Protein AF-A0AA43LW72-F1 (afdb_monomer)

Mean predicted aligned error: 14.41 Å

pLDDT: mean 74.41, std 23.77, range [30.08, 98.75]

Sequence (253 aa):
MEEQVSGESEQYIVIAGVVARCRARILGGQTFYVQYPYDGSVRAVNRESGGTADVESYVFGSKEAAQQAVLGQTLNPCALTWQTFRLPTIYLAGFHVFRSDALEEGQRMRESCRKYGFEGLFPLDKENYDNLGQRDTAAMIFHANDGLIREADIVMANLNPFRGAEPDSGTVFECGLGYALGKKLYGYIADGRSMSERLGASIDPITGLYSDGMHVEDFDLPLNLMLAVPMDIVIGGLEECLLKARIDYYGTG

Secondary structure (DSSP, 8-state):
-----------EEEETTEEEE-S-EEETTEEEEEE--TTS-EEEEETTT--EEEE--EEES-HHHHHHHHHHHHTS--GGGGTSS-PPEEEEESGGGGSTTHHHHHHHHHHHHHHTT-EEE-S--GGG-TTS-HHHHHHHHHHHHHHHHHH-SEEEEE-S--SSSSPPHHHHHHHHHHHHTT-EEEEEES--S-HHHHHGGGB-TTT--BTTS-PPP-SS-SS-HHHHTTSEEEES-HHHHHHHHHHHHH---

Radius of gyration: 26.95 Å; Cα contacts (8 Å, |Δi|>4): 375; chains: 1; bounding box: 69×34×90 Å

Nearest PDB structures (foldseek):
  2f64-assembly1_B  TM=8.511E-01  e=1.145E-12  Trypanosoma brucei
  6qai-assembly1_B  TM=8.377E-01  e=1.399E-11  Leishmania mexicana
  8pqq-assembly1_D  TM=8.457E-01  e=9.947E-07  Chroococcidiopsis thermalis PCC 7203
  8rpt-assembly1_B  TM=6.250E-01  e=5.591E-05  Homo sapiens
  7qw4-assembly6_F  TM=4.243E-01  e=7.854E-03  Paracoccus denitrificans PD1222

Foldseek 3Di:
DDPPPPPPQWKWWADLLDIGTDDWDCDPNATWDWDADPVLWIWTAGPPPGDIDTDDTDMDRDPVVSNVVSVVCVVPPDLV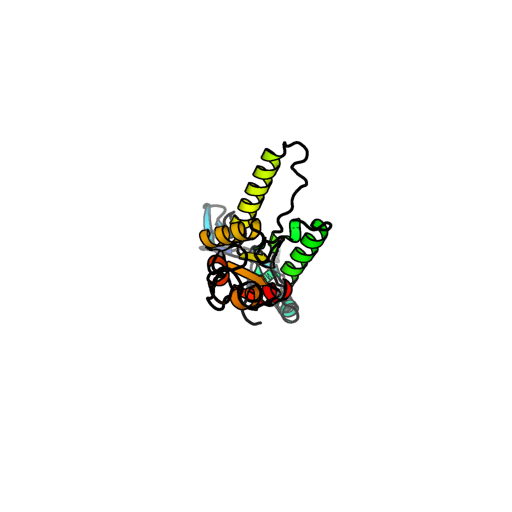SVDSPAQQEEEEAAPLCVDPPSVVVQVVLQVLLVVLRHGYDYQDDLPPCPPDDPVVSVVVSVVVSLVSLLVHQEYEYAFEDDPHRGGDPRSVVSQVSNVVSVHAAAYEYQDFFAQCVVQVVQQDPVQCAGVVRHHTDDPRGNHPCSRRVRYHYDHDDSNRRSVVVSCVVVNDD

Solvent-accessible surface area (backbone atoms only — not comparable to full-atom values): 14776 Å² total; per-residue (Å²): 135,84,81,76,84,75,78,74,75,62,26,19,24,46,44,100,81,43,75,46,76,58,89,71,42,72,56,94,89,40,67,33,43,83,43,76,54,97,85,78,53,32,30,31,33,26,84,87,80,69,51,74,46,82,53,84,74,49,80,37,76,37,72,66,61,44,51,47,57,45,53,68,31,67,86,57,73,59,79,71,81,71,34,93,82,53,58,57,28,31,20,54,38,36,68,57,68,74,43,96,56,26,70,62,51,44,50,53,53,28,53,51,29,46,77,57,64,27,38,47,47,53,78,73,79,74,89,81,49,92,88,56,54,74,69,58,42,52,51,50,52,50,54,51,47,54,50,48,51,70,72,24,55,27,37,38,31,48,51,41,59,45,101,56,87,48,46,36,69,67,36,52,51,53,50,53,51,33,54,78,71,69,37,49,42,37,29,21,24,76,64,73,55,24,38,44,71,73,49,42,91,47,37,40,90,88,77,62,25,31,84,86,72,43,76,70,67,77,79,83,33,53,46,62,65,90,53,52,69,78,26,55,72,31,73,40,49,69,68,57,37,43,50,52,51,32,38,73,74,74,44,86,128

Structure (mmCIF, N/CA/C/O backbone):
data_AF-A0AA43LW72-F1
#
_entry.id   AF-A0AA43LW72-F1
#
loop_
_atom_site.group_PDB
_atom_site.id
_atom_site.type_symbol
_atom_site.label_atom_id
_atom_site.label_alt_id
_atom_site.label_comp_id
_atom_site.label_asym_id
_atom_site.label_entity_id
_atom_site.label_seq_id
_atom_site.pdbx_PDB_ins_code
_atom_site.Cartn_x
_atom_site.Cartn_y
_atom_site.Cartn_z
_atom_site.occupancy
_atom_site.B_iso_or_equiv
_atom_site.auth_seq_id
_atom_site.auth_comp_id
_atom_site.auth_asym_id
_atom_site.auth_atom_id
_atom_site.pdbx_PDB_model_num
ATOM 1 N N . MET A 1 1 ? -46.323 6.104 58.909 1.00 37.81 1 MET A N 1
ATOM 2 C CA . MET A 1 1 ? -46.330 5.049 57.878 1.00 37.81 1 MET A CA 1
ATOM 3 C C . MET A 1 1 ? -45.719 5.668 56.646 1.00 37.81 1 MET A C 1
ATOM 5 O O . MET A 1 1 ? -46.411 6.344 55.901 1.00 37.81 1 MET A O 1
ATOM 9 N N . GLU A 1 2 ? -44.399 5.571 56.538 1.00 30.08 2 GLU A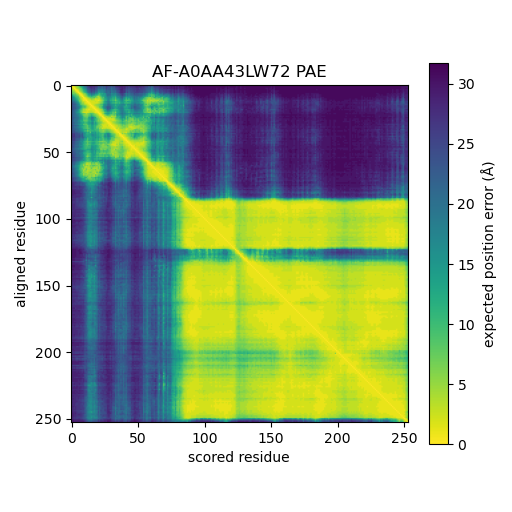 N 1
ATOM 10 C CA . GLU A 1 2 ? -43.683 5.970 55.331 1.00 30.08 2 GLU A CA 1
ATOM 11 C C . GLU A 1 2 ? -43.946 4.895 54.279 1.00 30.08 2 GLU A C 1
ATOM 13 O O . GLU A 1 2 ? -43.415 3.789 54.365 1.00 30.08 2 GLU A O 1
ATOM 18 N N . GLU A 1 3 ? -44.814 5.198 53.316 1.00 31.00 3 GLU A N 1
ATOM 19 C CA . GLU A 1 3 ? -44.802 4.501 52.035 1.00 31.00 3 GLU A CA 1
ATOM 20 C C . GLU A 1 3 ? -43.469 4.836 51.361 1.00 31.00 3 GLU A C 1
ATOM 22 O O . GLU A 1 3 ? -43.294 5.888 50.746 1.00 31.00 3 GLU A O 1
ATOM 27 N N . GLN A 1 4 ? -42.487 3.950 51.538 1.00 30.59 4 GLN A N 1
ATOM 28 C CA . GLN A 1 4 ? -41.287 3.940 50.719 1.00 30.59 4 GLN A CA 1
ATOM 29 C C . GLN A 1 4 ? -41.709 3.735 49.264 1.00 30.59 4 GLN A C 1
ATOM 31 O O . GLN A 1 4 ? -42.068 2.639 48.837 1.00 30.59 4 GLN A O 1
ATOM 36 N N . VAL A 1 5 ? -41.636 4.819 48.497 1.00 43.31 5 VAL A N 1
ATOM 37 C CA . VAL A 1 5 ? -41.587 4.795 47.040 1.00 43.31 5 VAL A CA 1
ATOM 38 C C . VAL A 1 5 ? -40.313 4.043 46.642 1.00 43.31 5 VAL A C 1
ATOM 40 O O . VAL A 1 5 ? -39.246 4.637 46.528 1.00 43.31 5 VAL A O 1
ATOM 43 N N . SER A 1 6 ? -40.400 2.730 46.440 1.00 38.91 6 SER A N 1
ATOM 44 C CA . SER A 1 6 ? -39.355 1.946 45.767 1.00 38.91 6 SER A CA 1
ATOM 45 C C . SER A 1 6 ? -39.846 1.453 44.407 1.00 38.91 6 SER A C 1
ATOM 47 O O . SER A 1 6 ? -39.718 0.292 44.031 1.00 38.91 6 SER A O 1
ATOM 49 N N . GLY A 1 7 ? -40.392 2.378 43.616 1.00 38.19 7 GLY A N 1
ATOM 50 C CA . GLY A 1 7 ? -40.453 2.196 42.171 1.00 38.19 7 GLY A CA 1
ATOM 51 C C . GLY A 1 7 ? -39.036 2.290 41.610 1.00 38.19 7 GLY A C 1
ATOM 52 O O . GLY A 1 7 ? -38.608 3.369 41.200 1.00 38.19 7 GLY A O 1
ATOM 53 N N . GLU A 1 8 ? -38.278 1.190 41.639 1.00 43.31 8 GLU A N 1
ATOM 54 C CA . GLU A 1 8 ? -36.988 1.092 40.957 1.00 43.31 8 GLU A CA 1
ATOM 55 C C . GLU A 1 8 ? -37.190 1.415 39.471 1.00 43.31 8 GLU A C 1
ATOM 57 O O . GLU A 1 8 ? -37.645 0.577 38.692 1.00 43.31 8 GLU A O 1
ATOM 62 N N . SER A 1 9 ? -36.885 2.660 39.086 1.00 44.78 9 SER A N 1
ATOM 63 C CA . SER A 1 9 ? -37.000 3.128 37.702 1.00 44.78 9 SER A CA 1
ATOM 64 C C . SER A 1 9 ? -36.292 2.151 36.769 1.00 44.78 9 SER A C 1
ATOM 66 O O . SER A 1 9 ? -35.098 1.876 36.919 1.00 44.78 9 SER A O 1
ATOM 68 N N . GLU A 1 10 ? -37.057 1.616 35.826 1.00 48.78 10 GLU A N 1
ATOM 69 C CA . GLU A 1 10 ? -36.597 0.646 34.849 1.00 48.78 10 GLU A CA 1
ATOM 70 C C . GLU A 1 10 ? -35.505 1.278 33.977 1.00 48.78 10 GLU A C 1
ATOM 72 O O . GLU A 1 10 ? -35.765 2.184 33.195 1.00 48.78 10 GLU A O 1
ATOM 77 N N . GLN A 1 11 ? -34.261 0.845 34.131 1.00 44.44 11 GLN A N 1
ATOM 78 C CA . GLN A 1 11 ? -33.147 1.299 33.297 1.00 44.44 11 GLN A CA 1
ATOM 79 C C . GLN A 1 11 ? -32.855 0.249 32.242 1.00 44.44 11 GLN A C 1
ATOM 81 O O . GLN A 1 11 ? -32.968 -0.917 32.559 1.00 44.44 11 GLN A O 1
ATOM 86 N N . TYR A 1 12 ? -32.472 0.613 31.027 1.00 50.03 12 TYR A N 1
ATOM 87 C CA . TYR A 1 12 ? -32.363 -0.264 29.869 1.00 50.03 12 TYR A CA 1
ATOM 88 C C . TYR A 1 12 ? -30.988 -0.219 29.217 1.00 50.03 12 TYR A C 1
ATOM 90 O O . TYR A 1 12 ? -30.558 0.869 28.963 1.00 50.03 12 TYR A O 1
ATOM 98 N N . ILE A 1 13 ? -30.265 -1.303 28.932 1.00 45.59 13 ILE A N 1
ATOM 99 C CA . ILE A 1 13 ? -28.949 -1.252 28.273 1.00 45.59 13 ILE A CA 1
ATOM 100 C C . ILE A 1 13 ? -28.980 -1.606 26.782 1.00 45.59 13 ILE A C 1
ATOM 102 O O . ILE A 1 13 ? -29.699 -2.518 26.421 1.00 45.59 13 ILE A O 1
ATOM 106 N N . VAL A 1 14 ? -28.211 -0.942 25.914 1.00 42.84 14 VAL A N 1
ATOM 107 C CA . VAL A 1 14 ? -28.008 -1.327 24.511 1.00 42.84 14 VAL A CA 1
ATOM 108 C C . VAL A 1 14 ? -26.635 -1.949 24.325 1.00 42.84 14 VAL A C 1
ATOM 110 O O . VAL A 1 14 ? -25.613 -1.272 24.447 1.00 42.84 14 VAL A O 1
ATOM 113 N N . ILE A 1 15 ? -26.640 -3.239 23.997 1.00 43.53 15 ILE A N 1
ATOM 114 C CA . ILE A 1 15 ? -25.464 -4.055 23.676 1.00 43.53 15 ILE A CA 1
ATOM 115 C C . ILE A 1 15 ? -25.550 -4.379 22.197 1.00 43.53 15 ILE A C 1
ATOM 117 O O . ILE A 1 15 ? -26.536 -4.994 21.798 1.00 43.53 15 ILE A O 1
ATOM 121 N N . ALA A 1 16 ? -24.574 -3.966 21.387 1.00 40.41 16 ALA A N 1
ATOM 122 C CA . ALA A 1 16 ? -24.502 -4.369 19.978 1.00 40.41 16 ALA A CA 1
ATOM 123 C C . ALA A 1 16 ? -25.846 -4.242 19.202 1.00 40.41 16 ALA A C 1
ATOM 125 O O . ALA A 1 16 ? -26.190 -5.096 18.392 1.00 40.41 16 ALA A O 1
ATOM 126 N N . GLY A 1 17 ? -26.647 -3.201 19.486 1.00 36.53 17 GLY A N 1
ATOM 127 C CA . GLY A 1 17 ? -27.953 -2.959 18.845 1.00 36.53 17 GLY A CA 1
ATOM 128 C C . GLY A 1 17 ? -29.188 -3.581 19.525 1.00 36.53 17 GLY A C 1
ATOM 129 O O . GLY A 1 17 ? -30.295 -3.427 19.014 1.00 36.53 17 GLY A O 1
ATOM 130 N N . VAL A 1 18 ? -29.048 -4.239 20.682 1.00 38.19 18 VAL A N 1
ATOM 131 C CA . VAL A 1 18 ? -30.149 -4.886 21.427 1.00 38.19 18 VAL A CA 1
ATOM 132 C C . VAL A 1 18 ? -30.415 -4.190 22.762 1.00 38.19 18 VAL A C 1
ATOM 134 O O . VAL A 1 18 ? -29.498 -4.034 23.558 1.00 38.19 18 VAL A O 1
ATOM 137 N N . VAL A 1 19 ? -31.677 -3.837 23.043 1.00 40.62 19 VAL A N 1
ATOM 138 C CA . VAL A 1 19 ? -32.135 -3.207 24.300 1.00 40.62 19 VAL A CA 1
ATOM 139 C C . VAL A 1 19 ? -32.455 -4.251 25.394 1.00 40.62 19 VAL A C 1
ATOM 141 O O . VAL A 1 19 ? -33.379 -5.045 25.233 1.00 40.62 19 VAL A O 1
ATOM 144 N N . ALA A 1 20 ? -31.784 -4.205 26.545 1.00 41.19 20 ALA A N 1
ATOM 145 C CA . ALA A 1 20 ? -32.011 -4.994 27.772 1.00 41.19 20 ALA A CA 1
ATOM 146 C C . ALA A 1 20 ? -32.318 -4.078 28.980 1.00 41.19 20 ALA A C 1
ATOM 148 O O . ALA A 1 20 ? -32.363 -2.887 28.769 1.00 41.19 20 ALA A O 1
ATOM 149 N N . ARG A 1 21 ? -32.559 -4.559 30.220 1.00 46.16 21 ARG A N 1
ATOM 150 C CA . ARG A 1 21 ? -32.887 -3.755 31.441 1.00 46.16 21 ARG A CA 1
ATOM 151 C C . ARG A 1 21 ? -31.822 -3.906 32.558 1.00 46.16 21 ARG A C 1
ATOM 153 O O . ARG A 1 21 ? -31.444 -5.043 32.802 1.00 46.16 21 ARG A O 1
ATOM 160 N N . CYS A 1 22 ? -31.320 -2.854 33.238 1.00 45.09 22 CYS A N 1
ATOM 161 C CA . CYS A 1 22 ? -30.235 -2.950 34.237 1.00 45.09 22 CYS A CA 1
ATOM 162 C C . CYS A 1 22 ? -30.160 -1.831 35.307 1.00 45.09 22 CYS A C 1
ATOM 164 O O . CYS A 1 22 ? -30.095 -0.666 34.945 1.00 45.09 22 CYS A O 1
ATOM 166 N N . ARG A 1 23 ? -30.023 -2.168 36.605 1.00 42.41 23 ARG A N 1
ATOM 167 C CA . ARG A 1 23 ? -29.661 -1.197 37.680 1.00 42.41 23 ARG A CA 1
ATOM 168 C C . ARG A 1 23 ? -28.637 -1.682 38.702 1.00 42.41 23 ARG A C 1
ATOM 170 O O . ARG A 1 23 ? -27.797 -0.932 39.174 1.00 42.41 23 ARG A O 1
ATOM 177 N N . ALA A 1 24 ? -28.698 -2.948 39.030 1.00 44.88 24 ALA A N 1
ATOM 178 C CA . ALA A 1 24 ? -27.731 -3.709 39.789 1.00 44.88 24 ALA A CA 1
ATOM 179 C C . ALA A 1 24 ? -27.990 -5.153 39.367 1.00 44.88 24 ALA A C 1
ATOM 181 O O . ALA A 1 24 ? -29.096 -5.468 38.910 1.00 44.88 24 ALA A O 1
ATOM 182 N N . ARG A 1 25 ? -26.996 -6.033 39.478 1.00 45.91 25 ARG A N 1
ATOM 183 C CA . ARG A 1 25 ? -27.215 -7.446 39.174 1.00 45.91 25 ARG A CA 1
ATOM 184 C C . ARG A 1 25 ? -27.064 -8.236 40.454 1.00 45.91 25 ARG A C 1
ATOM 186 O O . ARG A 1 25 ? -25.964 -8.357 40.980 1.00 45.91 25 ARG A O 1
ATOM 193 N N . ILE A 1 26 ? -28.169 -8.765 40.961 1.00 46.88 26 ILE A N 1
ATOM 194 C CA . ILE A 1 26 ? -28.084 -9.827 41.954 1.00 46.88 26 ILE A CA 1
ATOM 195 C C . ILE A 1 26 ? -27.759 -11.102 41.174 1.00 46.88 26 ILE A C 1
ATOM 197 O O . ILE A 1 26 ? -28.594 -11.594 40.417 1.00 46.88 26 ILE A O 1
ATOM 201 N N . LEU A 1 27 ? -26.535 -11.608 41.308 1.00 45.88 27 LEU A N 1
ATOM 202 C CA . LEU A 1 27 ? -26.134 -12.904 40.758 1.00 45.88 27 LEU A CA 1
ATOM 203 C C . LEU A 1 27 ? -25.908 -13.842 41.948 1.00 45.88 27 LEU A C 1
ATOM 205 O O . LEU A 1 27 ? -25.127 -13.540 42.840 1.00 45.88 27 LEU A O 1
ATOM 209 N N . GLY A 1 28 ? -26.645 -14.951 42.030 1.00 44.53 28 GLY A N 1
ATOM 210 C CA . GLY A 1 28 ? -26.481 -15.918 43.129 1.00 44.53 28 GLY A CA 1
ATOM 211 C C . GLY A 1 28 ? -26.722 -15.356 44.541 1.00 44.53 28 GLY A C 1
ATOM 212 O O . GLY A 1 28 ? -26.087 -15.805 45.488 1.00 44.53 28 GLY A O 1
ATOM 213 N N . GLY A 1 29 ? -27.605 -14.360 44.692 1.00 42.56 29 GLY A N 1
ATOM 214 C CA . GLY A 1 29 ? -27.916 -13.738 45.989 1.00 42.56 29 GLY A CA 1
ATOM 215 C C . GLY A 1 29 ? -26.890 -12.706 46.463 1.00 42.56 29 GLY A C 1
ATOM 216 O O . GLY A 1 29 ? -27.027 -12.170 47.557 1.00 42.56 29 GLY A O 1
ATOM 217 N N . GLN A 1 30 ? -25.890 -12.404 45.638 1.00 40.19 30 GLN A N 1
ATOM 218 C CA . GLN A 1 30 ? -24.894 -11.386 45.927 1.00 40.19 30 GLN A CA 1
ATOM 219 C C . GLN A 1 30 ? -24.970 -10.271 44.884 1.00 40.19 30 GLN A C 1
ATOM 221 O O . GLN A 1 30 ? -25.386 -10.496 43.746 1.00 40.19 30 GLN A O 1
ATOM 226 N N . THR A 1 31 ? -24.584 -9.061 45.272 1.00 46.91 31 THR A N 1
ATOM 227 C CA . THR A 1 31 ? -24.683 -7.878 44.412 1.00 46.91 31 THR A CA 1
ATOM 228 C C . THR A 1 31 ? -23.402 -7.695 43.609 1.00 46.91 31 THR A C 1
ATOM 230 O O . THR A 1 31 ? -22.314 -7.541 44.166 1.00 46.91 31 THR A O 1
ATOM 233 N N . PHE A 1 32 ? -23.541 -7.692 42.286 1.00 46.34 32 PHE A N 1
ATOM 234 C CA . PHE A 1 32 ? -22.445 -7.545 41.339 1.00 46.34 32 PHE A CA 1
ATOM 235 C C . PHE A 1 32 ? -22.531 -6.226 40.584 1.00 46.34 32 PHE A C 1
ATOM 237 O O . PHE A 1 32 ? -23.612 -5.730 40.246 1.00 46.34 32 PHE A O 1
ATOM 244 N N . TYR A 1 33 ? -21.350 -5.705 40.275 1.00 47.12 33 TYR A N 1
ATOM 245 C CA . TYR A 1 33 ? -21.147 -4.437 39.593 1.00 47.12 33 TYR A CA 1
ATOM 246 C C . TYR A 1 33 ? -20.344 -4.671 38.321 1.00 47.12 33 TYR A C 1
ATOM 248 O O . TYR A 1 33 ? -19.376 -5.418 38.340 1.00 47.12 33 TYR A O 1
ATOM 256 N N . VAL A 1 34 ? -20.729 -4.040 37.217 1.00 51.12 34 VAL A N 1
ATOM 257 C CA . VAL A 1 34 ? -20.013 -4.167 35.939 1.00 51.12 34 VAL A CA 1
ATOM 258 C C . VAL A 1 34 ? -18.709 -3.349 35.979 1.00 51.12 34 VAL A C 1
ATOM 260 O O . VAL A 1 34 ? -18.723 -2.196 36.407 1.00 51.12 34 VAL A O 1
ATOM 263 N N . GLN A 1 35 ? -17.591 -3.938 35.550 1.00 42.06 35 GLN A N 1
ATOM 264 C CA . GLN A 1 35 ? -16.224 -3.402 35.595 1.00 42.06 35 GLN A CA 1
ATOM 265 C C . GLN A 1 35 ? -15.454 -3.762 34.301 1.00 42.06 35 GLN A C 1
ATOM 267 O O . GLN A 1 35 ? -15.739 -4.772 33.676 1.00 42.06 35 GLN A O 1
ATOM 272 N N . TYR A 1 36 ? -14.484 -2.949 33.872 1.00 41.25 36 TYR A N 1
ATOM 273 C CA . TYR A 1 36 ? -13.846 -3.046 32.543 1.00 41.25 36 TYR A CA 1
ATOM 274 C C . TYR A 1 36 ? -12.335 -3.365 32.648 1.00 41.25 36 TYR A C 1
ATOM 276 O O . TYR A 1 36 ? -11.578 -2.483 33.059 1.00 41.25 36 TYR A O 1
ATOM 284 N N . PRO A 1 37 ? -11.866 -4.591 32.349 1.00 41.19 37 PRO A N 1
ATOM 285 C CA . PRO A 1 37 ? -10.429 -4.903 32.249 1.00 41.19 37 PRO A CA 1
ATOM 286 C C . PRO A 1 37 ? -9.713 -4.411 30.965 1.00 41.19 37 PRO A C 1
ATOM 288 O O . PRO A 1 37 ? -10.323 -4.179 29.926 1.00 41.19 37 PRO A O 1
ATOM 291 N N . TYR A 1 38 ? -8.375 -4.278 31.051 1.00 33.88 38 TYR A N 1
ATOM 292 C CA . TYR A 1 38 ? -7.452 -3.785 29.997 1.00 33.88 38 TYR A CA 1
ATOM 293 C C . TYR A 1 38 ? -7.339 -4.695 28.755 1.00 33.88 38 TYR A C 1
ATOM 295 O O . TYR A 1 38 ? -6.699 -4.314 27.778 1.00 33.88 38 TYR A O 1
ATOM 303 N N . ASP A 1 39 ? -7.939 -5.887 28.794 1.00 39.53 39 ASP A N 1
ATOM 304 C CA . ASP A 1 39 ? -7.995 -6.852 27.688 1.00 39.53 39 ASP A CA 1
ATOM 305 C C . ASP A 1 39 ? -9.200 -6.626 26.749 1.00 39.53 39 ASP A C 1
ATOM 307 O O . ASP A 1 39 ? -9.392 -7.389 25.805 1.00 39.53 39 ASP A O 1
ATOM 311 N N . GLY A 1 40 ? -10.005 -5.582 26.994 1.00 42.88 40 GLY A N 1
ATOM 312 C CA . GLY A 1 40 ? -11.169 -5.223 26.178 1.00 42.88 40 GLY A CA 1
ATOM 313 C C . GLY A 1 40 ? -12.444 -6.008 26.502 1.00 42.88 40 GLY A C 1
ATOM 314 O O . GLY A 1 40 ? -13.484 -5.729 25.909 1.00 42.88 40 GLY A O 1
ATOM 315 N N . SER A 1 41 ? -12.405 -6.947 27.454 1.00 46.75 41 SER A N 1
ATOM 316 C CA . SER A 1 41 ? -13.609 -7.618 27.956 1.00 46.75 41 SER A CA 1
ATOM 317 C C . SER A 1 41 ? -14.317 -6.758 29.010 1.00 46.75 41 SER A C 1
ATOM 319 O O . SER A 1 41 ? -13.699 -5.927 29.673 1.00 46.75 41 SER A O 1
ATOM 321 N N . VAL A 1 42 ? -15.629 -6.924 29.188 1.00 47.09 42 VAL A N 1
ATOM 322 C CA . VAL A 1 42 ? -16.373 -6.302 30.294 1.00 47.09 42 VAL A CA 1
ATOM 323 C C . VAL A 1 42 ? -16.715 -7.402 31.304 1.00 47.09 42 VAL A C 1
ATOM 325 O O . VAL A 1 42 ? -17.107 -8.495 30.921 1.00 47.09 42 VAL A O 1
ATOM 328 N N . ARG A 1 43 ? -16.510 -7.166 32.606 1.00 52.62 43 ARG A N 1
ATOM 329 C CA . ARG A 1 43 ? -16.659 -8.160 33.688 1.00 52.62 43 ARG A CA 1
ATOM 330 C C . ARG A 1 43 ? -17.448 -7.630 34.881 1.00 52.62 43 ARG A C 1
ATOM 332 O O . ARG A 1 43 ? -17.137 -6.595 35.443 1.00 52.62 43 ARG A O 1
ATOM 339 N N . ALA A 1 44 ? -18.461 -8.356 35.322 1.00 49.94 44 ALA A N 1
ATOM 340 C CA . ALA A 1 44 ? -19.171 -8.151 36.567 1.00 49.94 44 ALA A CA 1
ATOM 341 C C . ALA A 1 44 ? -18.326 -8.674 37.731 1.00 49.94 44 ALA A C 1
ATOM 343 O O . ALA A 1 44 ? -17.866 -9.813 37.712 1.00 49.94 44 ALA A O 1
ATOM 344 N N . VAL A 1 45 ? -18.154 -7.852 38.759 1.00 48.66 45 VAL A N 1
ATOM 345 C CA . VAL A 1 45 ? -17.339 -8.144 39.937 1.00 48.66 45 VAL A CA 1
ATOM 346 C C . VAL A 1 45 ? -18.185 -8.008 41.194 1.00 48.66 45 VAL A C 1
ATOM 348 O O . VAL A 1 45 ? -18.927 -7.036 41.378 1.00 48.66 45 VAL A O 1
ATOM 351 N N . ASN A 1 46 ? -18.070 -9.004 42.067 1.00 49.56 46 ASN A N 1
ATOM 352 C CA . ASN A 1 46 ? -18.642 -8.960 43.400 1.00 49.56 46 ASN A CA 1
ATOM 353 C C . ASN A 1 46 ? -17.728 -8.155 44.327 1.00 49.56 46 ASN A C 1
ATOM 355 O O . ASN A 1 46 ? -16.575 -8.533 44.535 1.00 49.56 46 ASN A O 1
ATOM 359 N N . ARG A 1 47 ? -18.230 -7.066 44.912 1.00 44.88 47 ARG A N 1
ATOM 360 C CA . ARG A 1 47 ? -17.412 -6.185 45.764 1.00 44.88 47 ARG A CA 1
ATOM 361 C C . ARG A 1 47 ? -17.026 -6.791 47.110 1.00 44.88 47 ARG A C 1
ATOM 363 O O . ARG A 1 47 ? -16.047 -6.346 47.696 1.00 44.88 47 ARG A O 1
ATOM 370 N N . GLU A 1 48 ? -17.787 -7.763 47.594 1.00 49.69 48 GLU A N 1
ATOM 371 C CA . GLU A 1 48 ? -17.590 -8.346 48.921 1.00 49.69 48 GLU A CA 1
ATOM 372 C C . GLU A 1 48 ? -16.765 -9.634 48.857 1.00 49.69 48 GLU A C 1
ATOM 374 O O . GLU A 1 48 ? -15.928 -9.867 49.724 1.00 49.69 48 GLU A O 1
ATOM 379 N N . SER A 1 49 ? -16.962 -10.456 47.819 1.00 51.28 49 SER A N 1
ATOM 380 C CA . SER A 1 49 ? -16.279 -11.751 47.675 1.00 51.28 49 SER A CA 1
ATOM 381 C C . SER A 1 49 ? -15.123 -11.760 46.669 1.00 51.28 49 SER A C 1
ATOM 383 O O . SER A 1 49 ? -14.336 -12.704 46.667 1.00 51.28 49 SER A O 1
ATOM 385 N N . GLY A 1 50 ? -15.012 -10.749 45.800 1.00 50.28 50 GLY A N 1
ATOM 386 C CA . GLY A 1 50 ? -13.971 -10.659 44.766 1.00 50.28 50 GLY A CA 1
ATOM 387 C C . GLY A 1 50 ? -14.158 -11.588 43.556 1.00 50.28 50 GLY A C 1
ATOM 388 O O . GLY A 1 50 ? -13.308 -11.603 42.668 1.00 50.28 50 GLY A O 1
ATOM 389 N N . GLY A 1 51 ? -15.251 -12.358 43.485 1.00 49.72 51 GLY A N 1
ATOM 390 C CA . GLY A 1 51 ? -15.575 -13.200 42.324 1.00 49.72 51 GLY A CA 1
ATOM 391 C C . GLY A 1 51 ? -15.910 -12.383 41.066 1.00 49.72 51 GLY A C 1
ATOM 392 O O . GLY A 1 51 ? -16.454 -11.281 41.170 1.00 49.72 51 GLY A O 1
ATOM 393 N N . THR A 1 52 ? -15.614 -12.924 39.877 1.00 50.12 52 THR A N 1
ATOM 394 C CA . THR A 1 52 ? -15.793 -12.240 38.576 1.00 50.12 52 THR A CA 1
ATOM 395 C C . THR A 1 52 ? -16.610 -13.070 37.572 1.00 50.12 52 THR A C 1
ATOM 397 O O . THR A 1 52 ? -16.650 -14.295 37.683 1.00 50.12 52 THR A O 1
ATOM 400 N N . ALA A 1 53 ? -17.273 -12.410 36.612 1.00 46.00 53 ALA A N 1
ATOM 401 C CA . ALA A 1 53 ? -18.013 -13.012 35.488 1.00 46.00 53 ALA A CA 1
ATOM 402 C C . ALA A 1 53 ? -18.071 -12.042 34.285 1.00 46.00 53 ALA A C 1
ATOM 404 O O . ALA A 1 53 ? -18.169 -10.849 34.518 1.00 46.00 53 ALA A O 1
ATOM 405 N N . ASP A 1 54 ? -18.058 -12.477 33.023 1.00 48.09 54 ASP A N 1
ATOM 406 C CA . ASP A 1 54 ? -18.072 -11.564 31.852 1.00 48.09 54 ASP A CA 1
ATOM 407 C C . ASP A 1 54 ? -19.472 -10.930 31.557 1.00 48.09 54 ASP A C 1
ATOM 409 O O . ASP A 1 54 ? -20.514 -11.497 31.899 1.00 48.09 54 ASP A O 1
ATOM 413 N N . VAL A 1 55 ? -19.526 -9.725 30.962 1.00 45.09 55 VAL A N 1
ATOM 414 C CA . VAL A 1 55 ? -20.722 -8.895 30.620 1.00 45.09 55 VAL A CA 1
ATOM 415 C C . VAL A 1 55 ? -20.407 -7.919 29.464 1.00 45.09 55 VAL A C 1
ATOM 417 O O . VAL A 1 55 ? -19.279 -7.923 29.028 1.00 45.09 55 VAL A O 1
ATOM 420 N N . GLU A 1 56 ? -21.346 -7.083 28.974 1.00 42.78 56 GLU A N 1
ATOM 421 C CA . GLU A 1 56 ? -21.132 -5.878 28.111 1.00 42.78 56 GLU A CA 1
ATOM 422 C C . GLU A 1 56 ? -22.246 -4.799 28.379 1.00 42.78 56 GLU A C 1
ATOM 424 O O . GLU A 1 56 ? -23.306 -5.201 28.864 1.00 42.78 56 GLU A O 1
ATOM 429 N N . SER A 1 57 ? -22.050 -3.478 28.055 1.00 47.09 57 SER A N 1
ATOM 430 C CA . SER A 1 57 ? -23.034 -2.438 27.523 1.00 47.09 57 SER A CA 1
ATOM 431 C C . SER A 1 57 ? -23.613 -1.170 28.272 1.00 47.09 57 SER A C 1
ATOM 433 O O . SER A 1 57 ? -23.583 -1.067 29.498 1.00 47.09 57 SER A O 1
ATOM 435 N N . TYR A 1 58 ? -24.173 -0.217 27.459 1.00 44.44 58 TYR A N 1
ATOM 436 C CA . TYR A 1 58 ? -24.664 1.197 27.653 1.00 44.44 58 TYR A CA 1
ATOM 437 C C . TYR A 1 58 ? -26.127 1.382 28.146 1.00 44.44 58 TYR A C 1
ATOM 439 O O . TYR A 1 58 ? -26.970 0.770 27.534 1.00 44.44 58 TYR A O 1
ATOM 447 N N . VAL A 1 59 ? -26.506 2.281 29.087 1.00 44.94 59 VAL A N 1
ATOM 448 C CA . VAL A 1 59 ? -27.858 2.363 29.759 1.00 44.94 59 VAL A CA 1
ATOM 449 C C . VAL A 1 59 ? -28.819 3.516 29.281 1.00 44.94 59 VAL A C 1
ATOM 451 O O . VAL A 1 59 ? -28.354 4.593 28.938 1.00 44.94 59 VAL A O 1
ATOM 454 N N . PHE A 1 60 ? -30.156 3.342 29.352 1.00 46.53 60 PHE A N 1
ATOM 455 C CA . PHE A 1 60 ? -31.320 4.117 28.843 1.00 46.53 60 PHE A CA 1
ATOM 456 C C . PHE A 1 60 ? -32.501 4.089 29.849 1.00 46.53 60 PHE A C 1
ATOM 458 O O . PHE A 1 60 ? -32.514 3.279 30.765 1.00 46.53 60 PHE A O 1
ATOM 465 N N . GLY A 1 61 ? -33.509 4.963 29.724 1.00 41.75 61 GLY A N 1
ATOM 466 C CA . GLY A 1 61 ? -34.603 5.104 30.716 1.00 41.75 61 GLY A CA 1
ATOM 467 C C . GLY A 1 61 ? -35.950 4.449 30.370 1.00 41.75 61 GLY A C 1
ATOM 468 O O . GLY A 1 61 ? -36.849 4.443 31.205 1.00 41.75 61 GLY A O 1
ATOM 469 N N . SER A 1 62 ? -36.118 3.933 29.150 1.00 52.78 62 SER A N 1
ATOM 470 C CA . SER A 1 62 ? -37.310 3.189 28.717 1.00 52.78 62 SER A CA 1
ATOM 471 C C . SER A 1 62 ? -36.996 2.319 27.497 1.00 52.78 62 SER A C 1
ATOM 473 O O . SER A 1 62 ? -36.030 2.577 26.768 1.00 52.78 62 SER A O 1
ATOM 475 N N . LYS A 1 63 ? -37.820 1.291 27.262 1.00 46.16 63 LYS A N 1
ATOM 476 C CA . LYS A 1 63 ? -37.683 0.372 26.124 1.00 46.16 63 LYS A CA 1
ATOM 477 C C . LYS A 1 63 ? -37.845 1.103 24.790 1.00 46.16 63 LYS A C 1
ATOM 479 O O . LYS A 1 63 ? -37.057 0.889 23.873 1.00 46.16 63 LYS A O 1
ATOM 484 N N . GLU A 1 64 ? -38.815 2.007 24.705 1.00 49.88 64 GLU A N 1
ATOM 485 C CA . GLU A 1 64 ? -39.128 2.774 23.500 1.00 49.88 64 GLU A CA 1
ATOM 486 C C . GLU A 1 64 ? -37.994 3.745 23.138 1.00 49.88 64 GLU A C 1
ATOM 488 O O . GLU A 1 64 ? -37.642 3.860 21.966 1.00 49.88 64 GLU A O 1
ATOM 493 N N . ALA A 1 65 ? -37.360 4.394 24.126 1.00 51.41 65 ALA A N 1
ATOM 494 C CA . ALA A 1 65 ? -36.222 5.291 23.897 1.00 51.41 65 ALA A CA 1
ATOM 495 C C . ALA A 1 65 ? -34.994 4.540 23.361 1.00 51.41 65 ALA A C 1
ATOM 497 O O . ALA A 1 65 ? -34.295 5.021 22.470 1.00 51.41 65 ALA A O 1
ATOM 498 N N . ALA A 1 66 ? -34.757 3.335 23.871 1.00 50.59 66 ALA A N 1
ATOM 499 C CA . ALA A 1 66 ? -33.656 2.498 23.431 1.00 50.59 66 ALA A CA 1
ATOM 500 C C . ALA A 1 66 ? -33.925 1.856 22.050 1.00 50.59 66 ALA A C 1
ATOM 502 O O . ALA A 1 66 ? -33.009 1.739 21.241 1.00 50.59 66 ALA A O 1
ATOM 503 N N . GLN A 1 67 ? -35.181 1.523 21.722 1.00 47.78 67 GLN A N 1
ATOM 504 C CA . GLN A 1 67 ? -35.572 1.057 20.382 1.00 47.78 67 GLN A CA 1
ATOM 505 C C . GLN A 1 67 ? -35.493 2.176 19.330 1.00 47.78 67 GLN A C 1
ATOM 507 O O . GLN A 1 67 ? -35.029 1.935 18.218 1.00 47.78 67 GLN A O 1
ATOM 512 N N . GLN A 1 68 ? -35.878 3.409 19.675 1.00 50.34 68 GLN A N 1
ATOM 513 C CA . GLN A 1 68 ? -35.730 4.577 18.795 1.00 50.34 68 GLN A CA 1
ATOM 514 C C . GLN A 1 68 ? -34.258 4.947 18.550 1.00 50.34 68 GLN A C 1
ATOM 516 O O . GLN A 1 68 ? -33.912 5.338 17.438 1.00 50.34 68 GLN A O 1
ATOM 521 N N . ALA A 1 69 ? -33.371 4.763 19.537 1.00 49.97 69 ALA A N 1
ATOM 522 C CA . ALA A 1 69 ? -31.928 4.951 19.358 1.00 49.97 69 ALA A CA 1
ATOM 523 C C . ALA A 1 69 ? -31.321 3.962 18.341 1.00 49.97 69 ALA A C 1
ATOM 525 O O . ALA A 1 69 ? -30.451 4.345 17.563 1.00 49.97 69 ALA A O 1
ATOM 526 N N . VAL A 1 70 ? -31.809 2.717 18.308 1.00 44.62 70 VAL A N 1
ATOM 527 C CA . VAL A 1 70 ? -31.411 1.698 17.319 1.00 44.62 70 VAL A CA 1
ATOM 528 C C . VAL A 1 70 ? -31.984 2.016 15.933 1.00 44.62 70 VAL A C 1
ATOM 530 O O . VAL A 1 70 ? -31.262 1.977 14.938 1.00 44.62 70 VAL A O 1
ATOM 533 N N . LEU A 1 71 ? -33.266 2.387 15.858 1.00 42.25 71 LEU A N 1
ATOM 534 C CA . LEU A 1 71 ? -33.962 2.660 14.594 1.00 42.25 71 LEU A CA 1
ATOM 535 C C . LEU A 1 71 ? -33.514 3.969 13.920 1.00 42.25 71 LEU A C 1
ATOM 537 O O . LEU A 1 71 ? -33.429 4.035 12.694 1.00 42.25 71 LEU A O 1
ATOM 541 N N . GLY A 1 72 ? -33.145 4.989 14.701 1.00 45.94 72 GLY A N 1
ATOM 542 C CA . GLY A 1 72 ? -32.535 6.225 14.197 1.00 45.94 72 GLY A CA 1
ATOM 543 C C . GLY A 1 72 ? -31.142 6.022 13.588 1.00 45.94 72 GLY A C 1
ATOM 544 O O . GLY A 1 72 ? -30.725 6.819 12.752 1.00 45.94 72 GLY A O 1
ATOM 545 N N . GLN A 1 73 ? -30.448 4.935 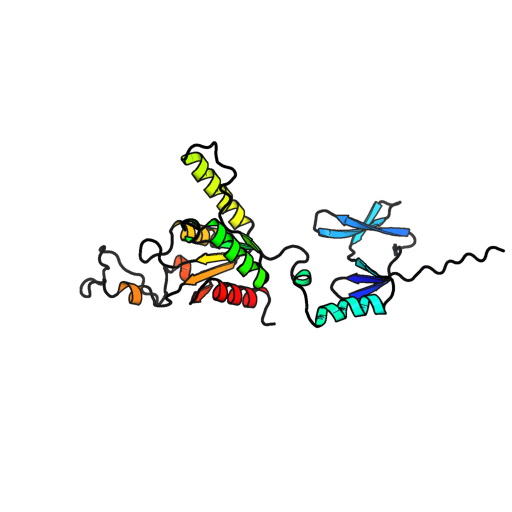13.948 1.00 39.81 73 GLN A N 1
ATOM 546 C CA . GLN A 1 73 ? -29.201 4.511 13.305 1.00 39.81 73 GLN A CA 1
ATOM 547 C C . GLN A 1 73 ? -29.447 3.659 12.052 1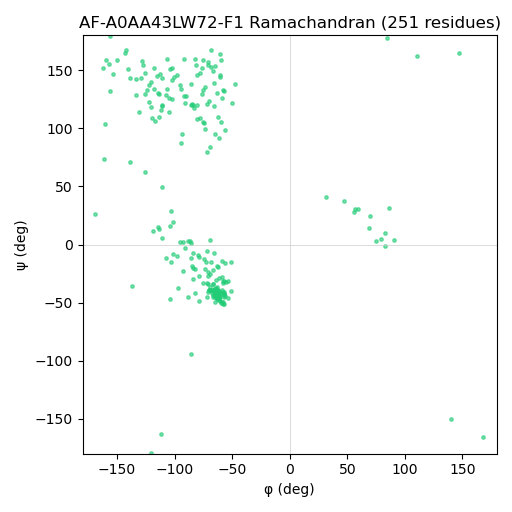.00 39.81 73 GLN A C 1
ATOM 549 O O . GLN A 1 73 ? -28.555 3.540 11.234 1.00 39.81 73 GLN A O 1
ATOM 554 N N . THR A 1 74 ? -30.624 3.066 11.829 1.00 36.53 74 THR A N 1
ATOM 555 C CA . THR A 1 74 ? -30.825 2.124 10.702 1.00 36.53 74 THR A CA 1
ATOM 556 C C . THR A 1 74 ? -31.153 2.806 9.369 1.00 36.53 74 THR A C 1
ATOM 558 O O . THR A 1 74 ? -30.927 2.225 8.315 1.00 36.53 74 THR A O 1
ATOM 561 N N . LEU A 1 75 ? -31.624 4.056 9.386 1.00 36.53 75 LEU A N 1
ATOM 562 C CA . LEU A 1 75 ? -31.740 4.890 8.177 1.00 36.53 75 LEU A CA 1
ATOM 563 C C . LEU A 1 75 ? -30.389 5.518 7.765 1.00 36.53 75 LEU A C 1
ATOM 565 O O . LEU A 1 75 ? -30.299 6.110 6.692 1.00 36.53 75 LEU A O 1
ATOM 569 N N . ASN A 1 76 ? -29.357 5.397 8.617 1.00 40.00 76 ASN A N 1
ATOM 570 C CA . ASN A 1 76 ? -27.992 5.887 8.406 1.00 40.00 76 ASN A CA 1
ATOM 571 C C . ASN A 1 76 ? -27.006 5.166 9.371 1.00 40.00 76 ASN A C 1
ATOM 573 O O . ASN A 1 76 ? -26.614 5.746 10.391 1.00 40.00 76 ASN A O 1
ATOM 577 N N . PRO A 1 77 ? -26.659 3.881 9.136 1.00 37.97 77 PRO A N 1
ATOM 578 C CA . PRO A 1 77 ? -25.823 3.111 10.064 1.00 37.97 77 PRO A CA 1
ATOM 579 C C . PRO A 1 77 ? -24.416 3.711 10.125 1.00 37.97 77 PRO A C 1
ATOM 581 O O . PRO A 1 77 ? -23.731 3.822 9.110 1.00 37.97 77 PRO A O 1
ATOM 584 N N . CYS A 1 78 ? -23.991 4.163 11.310 1.00 40.56 78 CYS A N 1
ATOM 585 C CA . CYS A 1 78 ? -22.734 4.889 11.474 1.00 40.56 78 CYS A CA 1
ATOM 586 C C . CYS A 1 78 ? -21.521 3.948 11.571 1.00 40.56 78 CYS A C 1
ATOM 588 O O . CYS A 1 78 ? -21.629 2.781 11.940 1.00 40.56 78 CYS A O 1
ATOM 590 N N . ALA A 1 79 ? -20.333 4.492 11.300 1.00 37.19 79 ALA A N 1
ATOM 591 C CA . ALA A 1 79 ? -19.040 3.816 11.409 1.00 37.19 79 ALA A CA 1
ATOM 592 C C . ALA A 1 79 ? -18.772 3.106 12.769 1.00 37.19 79 ALA A C 1
ATOM 594 O O . ALA A 1 79 ? -17.864 2.284 12.851 1.00 37.19 79 ALA A O 1
ATOM 595 N N . LEU A 1 80 ? -19.543 3.388 13.834 1.00 34.81 80 LEU A N 1
ATOM 596 C CA . LEU A 1 80 ? -19.297 2.885 15.195 1.00 34.81 80 LEU A CA 1
ATOM 597 C C . LEU A 1 80 ? -19.516 1.376 15.383 1.00 34.81 80 LEU A C 1
ATOM 599 O O . LEU A 1 80 ? -18.901 0.803 16.277 1.00 34.81 80 LEU A O 1
ATOM 603 N N . THR A 1 81 ? -20.353 0.718 14.579 1.00 36.06 81 THR A N 1
ATOM 604 C CA . THR A 1 81 ? -20.548 -0.744 14.670 1.00 36.06 81 THR A CA 1
ATOM 605 C C . THR A 1 81 ? -19.353 -1.523 14.107 1.00 36.06 81 THR A C 1
ATOM 607 O O . THR A 1 81 ? -19.153 -2.678 14.467 1.00 36.06 81 THR A O 1
ATOM 610 N N . TRP A 1 82 ? -18.535 -0.890 13.259 1.00 38.09 82 TRP A N 1
ATOM 611 C CA . TRP A 1 82 ? -17.427 -1.540 12.547 1.00 38.09 82 TRP A CA 1
ATOM 612 C C . TRP A 1 82 ? -16.125 -1.598 13.340 1.00 38.09 82 TRP A C 1
ATOM 614 O O . TRP A 1 82 ? -15.201 -2.295 12.938 1.00 38.09 82 TRP A O 1
ATOM 624 N N . GLN A 1 83 ? -16.052 -0.869 14.456 1.00 36.22 83 GLN A N 1
ATOM 625 C CA . GLN A 1 83 ? -14.947 -0.980 15.393 1.00 36.22 83 GLN A CA 1
ATOM 626 C C . GLN A 1 83 ? -15.197 -2.101 16.396 1.00 36.22 83 GLN A C 1
ATOM 628 O O . GLN A 1 83 ? -14.773 -3.216 16.157 1.00 36.22 83 GLN A O 1
ATOM 633 N N . THR A 1 84 ? -15.758 -1.817 17.569 1.00 38.06 84 THR A N 1
ATOM 634 C CA . THR A 1 84 ? -15.539 -2.648 18.769 1.00 38.06 84 THR A CA 1
ATOM 635 C C . THR A 1 84 ? -14.126 -3.293 18.779 1.00 38.06 84 THR A C 1
ATOM 637 O O . THR A 1 84 ? -13.983 -4.478 19.041 1.00 38.06 84 THR A O 1
ATOM 640 N N . PHE A 1 85 ? -13.022 -2.632 18.389 1.00 47.50 85 PHE A N 1
ATOM 641 C CA . PHE A 1 85 ? -12.516 -1.401 19.000 1.00 47.50 85 PHE A CA 1
ATOM 642 C C . PHE A 1 85 ? -11.382 -0.676 18.216 1.00 47.50 85 PHE A C 1
ATOM 644 O O . PHE A 1 85 ? -10.597 0.034 18.834 1.00 47.50 85 PHE A O 1
ATOM 651 N N . ARG A 1 86 ? -11.243 -0.796 16.886 1.00 59.50 86 ARG A N 1
ATOM 652 C CA . ARG A 1 86 ? -10.450 0.155 16.058 1.00 59.50 86 ARG A CA 1
ATOM 653 C C . ARG A 1 86 ? -10.825 0.036 14.581 1.00 59.50 86 ARG A C 1
ATOM 655 O O . ARG A 1 86 ? -11.285 -1.024 14.175 1.00 59.50 86 ARG A O 1
ATOM 662 N N . LEU A 1 87 ? -10.681 1.111 13.793 1.00 66.25 87 LEU A N 1
ATOM 663 C CA . LEU A 1 87 ? -10.834 0.991 12.338 1.00 66.25 87 LEU A CA 1
ATOM 664 C C . LEU A 1 87 ? -9.674 0.113 11.862 1.00 66.25 87 LEU A C 1
ATOM 666 O O . LEU A 1 87 ? -8.564 0.313 12.369 1.00 66.25 87 LEU A O 1
ATOM 670 N N . PRO A 1 88 ? -9.889 -0.821 10.923 1.00 82.88 88 PRO A N 1
ATOM 671 C CA . PRO A 1 88 ? -8.781 -1.557 10.353 1.00 82.88 88 PRO A CA 1
ATOM 672 C C . PRO A 1 88 ? -7.802 -0.567 9.727 1.00 82.88 88 PRO A C 1
ATOM 674 O O . PRO A 1 88 ? -8.201 0.386 9.043 1.00 82.88 88 PRO A O 1
ATOM 677 N N . THR A 1 89 ? -6.525 -0.760 10.022 1.00 90.50 89 THR A N 1
ATOM 678 C CA . THR A 1 89 ? -5.470 0.173 9.636 1.00 90.50 89 THR A CA 1
ATOM 679 C C . THR A 1 89 ? -4.834 -0.250 8.319 1.00 90.50 89 THR A C 1
ATOM 681 O O . THR A 1 89 ? -4.490 -1.416 8.115 1.00 90.50 89 THR A O 1
ATOM 684 N N . ILE A 1 90 ? -4.657 0.714 7.417 1.00 97.19 90 ILE A N 1
ATOM 685 C CA . ILE A 1 90 ? -3.995 0.523 6.126 1.00 97.19 90 ILE A CA 1
ATOM 686 C C . ILE A 1 90 ? -2.678 1.289 6.142 1.00 97.19 90 ILE A C 1
ATOM 688 O O . ILE A 1 90 ? -2.687 2.518 6.181 1.00 97.19 90 ILE A O 1
ATOM 692 N N . TYR A 1 91 ? -1.549 0.589 6.060 1.00 98.06 91 TYR A N 1
ATOM 693 C CA . TYR A 1 91 ? -0.276 1.228 5.742 1.00 98.06 91 TYR A CA 1
ATOM 694 C C . TYR A 1 91 ? -0.254 1.636 4.269 1.00 98.06 91 TYR A C 1
ATOM 696 O O . TYR A 1 91 ? -0.412 0.795 3.382 1.00 98.06 91 TYR A O 1
ATOM 704 N N . LEU A 1 92 ? -0.078 2.934 4.026 1.00 98.25 92 LEU A N 1
ATOM 705 C CA . LEU A 1 92 ? -0.122 3.542 2.699 1.00 98.25 92 LEU A CA 1
ATOM 706 C C . LEU A 1 92 ? 1.292 3.643 2.123 1.00 98.25 92 LEU A C 1
ATOM 708 O O . LEU A 1 92 ? 1.962 4.667 2.273 1.00 98.25 92 LEU A O 1
ATOM 712 N N . ALA A 1 93 ? 1.729 2.573 1.463 1.00 98.19 93 ALA A N 1
ATOM 713 C CA . ALA A 1 93 ? 3.035 2.482 0.822 1.00 98.19 93 ALA A CA 1
ATOM 714 C C . ALA A 1 93 ? 3.023 3.173 -0.554 1.00 98.19 93 ALA A C 1
ATOM 716 O O . ALA A 1 93 ? 2.017 3.163 -1.274 1.00 98.19 93 ALA A O 1
ATOM 717 N N . GLY A 1 94 ? 4.137 3.786 -0.947 1.00 97.25 94 GLY A N 1
ATOM 718 C CA . GLY A 1 94 ? 4.240 4.448 -2.246 1.00 97.25 94 GLY A CA 1
ATOM 719 C C . GLY A 1 94 ? 5.140 5.674 -2.266 1.00 97.25 94 GLY A C 1
ATOM 720 O O . GLY A 1 94 ? 5.406 6.323 -1.254 1.00 97.25 94 GLY A O 1
ATOM 721 N N . PHE A 1 95 ? 5.495 6.098 -3.476 1.00 96.50 95 PHE A N 1
ATOM 722 C CA . PHE A 1 95 ? 6.358 7.256 -3.712 1.00 96.50 95 PHE A CA 1
ATOM 723 C C . PHE A 1 95 ? 5.735 8.627 -3.366 1.00 96.50 95 PHE A C 1
ATOM 725 O O . PHE A 1 95 ? 6.368 9.661 -3.596 1.00 96.50 95 PHE A O 1
ATOM 732 N N . HIS A 1 96 ? 4.514 8.689 -2.819 1.00 95.38 96 HIS A N 1
ATOM 733 C CA . HIS A 1 96 ? 3.837 9.953 -2.479 1.00 95.38 96 HIS A CA 1
ATOM 734 C C . HIS A 1 96 ? 4.638 10.809 -1.491 1.00 95.38 96 HIS A C 1
ATOM 736 O O . HIS A 1 96 ? 4.572 12.035 -1.547 1.00 95.38 96 HIS A O 1
ATOM 742 N N . VAL A 1 97 ? 5.453 10.179 -0.639 1.00 92.88 97 VAL A N 1
ATOM 743 C CA . VAL A 1 97 ? 6.346 10.857 0.316 1.00 92.88 97 VAL A CA 1
ATOM 744 C C . VAL A 1 97 ? 7.409 11.740 -0.354 1.00 92.88 97 VAL A C 1
ATOM 746 O O . VAL A 1 97 ? 7.978 12.619 0.294 1.00 92.88 97 VAL A O 1
ATOM 749 N N . PHE A 1 98 ? 7.681 11.519 -1.647 1.00 94.12 98 PHE A N 1
ATOM 750 C CA . PHE A 1 98 ? 8.633 12.299 -2.444 1.00 94.12 98 PHE A CA 1
ATOM 751 C C . PHE A 1 98 ? 7.997 13.493 -3.160 1.00 94.12 98 PHE A C 1
ATOM 753 O O . PHE A 1 98 ? 8.704 14.249 -3.830 1.00 94.12 98 PHE A O 1
ATOM 760 N N . ARG A 1 99 ? 6.677 13.670 -3.052 1.00 93.88 99 ARG A N 1
ATOM 761 C CA . ARG A 1 99 ? 5.996 14.837 -3.611 1.00 93.88 99 ARG A CA 1
ATOM 762 C C . ARG A 1 99 ? 6.380 16.102 -2.846 1.00 93.88 99 ARG A C 1
ATOM 764 O O . ARG A 1 99 ? 6.663 16.063 -1.650 1.00 93.88 99 ARG A O 1
ATOM 771 N N . SER A 1 100 ? 6.327 17.246 -3.524 1.00 93.62 100 SER A N 1
ATOM 772 C CA . SER A 1 100 ? 6.520 18.549 -2.876 1.00 93.62 100 SER A CA 1
ATOM 773 C C . SER A 1 100 ? 5.425 18.865 -1.852 1.00 93.62 100 SER A C 1
ATOM 775 O O . SER A 1 100 ? 5.695 19.533 -0.863 1.00 93.62 100 SER A O 1
ATOM 777 N N . ASP A 1 101 ? 4.209 18.361 -2.075 1.00 93.44 101 ASP A N 1
ATOM 778 C CA . ASP A 1 101 ? 3.018 18.516 -1.231 1.00 93.44 101 ASP A CA 1
ATOM 779 C C . ASP A 1 101 ? 2.723 17.251 -0.399 1.00 93.44 101 ASP A C 1
ATOM 781 O O . ASP A 1 101 ? 1.572 16.968 -0.079 1.00 93.44 101 ASP A O 1
ATOM 785 N N . ALA A 1 102 ? 3.744 16.457 -0.048 1.00 91.69 102 ALA A N 1
ATOM 786 C CA . ALA A 1 102 ? 3.558 15.140 0.575 1.00 91.69 102 ALA A CA 1
ATOM 787 C C . ALA A 1 102 ? 2.712 15.149 1.865 1.00 91.69 102 ALA A C 1
ATOM 789 O O . ALA A 1 102 ? 1.999 14.184 2.127 1.00 91.69 102 ALA A O 1
ATOM 790 N N . LEU A 1 103 ? 2.759 16.224 2.662 1.00 89.44 103 LEU A N 1
ATOM 791 C CA . LEU A 1 103 ? 1.915 16.363 3.858 1.00 89.44 103 LEU A CA 1
ATOM 792 C C . LEU A 1 103 ? 0.428 16.498 3.498 1.00 89.44 103 LEU A C 1
ATOM 794 O O . LEU A 1 103 ? -0.410 15.819 4.089 1.00 89.44 103 LEU A O 1
ATOM 798 N N . GLU A 1 104 ? 0.105 17.331 2.508 1.00 93.19 104 GLU A N 1
ATOM 799 C CA . GLU A 1 104 ? -1.267 17.523 2.021 1.00 93.19 104 GLU A CA 1
ATOM 800 C C . GLU A 1 104 ? -1.786 16.266 1.317 1.00 93.19 104 GLU A C 1
ATOM 802 O O . GLU A 1 104 ? -2.944 15.887 1.484 1.00 93.19 104 GLU A O 1
ATOM 807 N N . GLU A 1 105 ? -0.927 15.596 0.546 1.00 94.31 105 GLU A N 1
ATOM 808 C CA . GLU A 1 105 ? -1.251 14.309 -0.068 1.00 94.31 105 GLU A CA 1
ATOM 809 C C . GLU A 1 105 ? -1.553 13.258 1.005 1.00 94.31 105 GLU A C 1
ATOM 811 O O . GLU A 1 105 ? -2.588 12.600 0.949 1.00 94.31 105 GLU A O 1
ATOM 816 N N . GLY A 1 106 ? -0.710 13.153 2.036 1.00 93.12 106 GLY A N 1
ATOM 817 C CA . GLY A 1 106 ? -0.930 12.240 3.154 1.00 93.12 106 GLY A CA 1
ATOM 818 C C . GLY A 1 106 ? -2.262 12.476 3.862 1.00 93.12 106 GLY A C 1
ATOM 819 O O . GLY A 1 106 ? -2.977 11.521 4.162 1.00 93.12 106 GLY A O 1
ATOM 820 N N . GLN A 1 107 ? -2.636 13.739 4.086 1.00 92.31 107 GLN A N 1
ATOM 821 C CA . GLN A 1 107 ? -3.944 14.095 4.645 1.00 92.31 107 GLN A CA 1
ATOM 822 C C . GLN A 1 107 ? -5.089 13.624 3.738 1.00 92.31 107 GLN A C 1
ATOM 824 O O . GLN A 1 107 ? -5.979 12.915 4.211 1.00 92.31 107 GLN A O 1
ATOM 829 N N . ARG A 1 108 ? -5.019 13.912 2.431 1.00 95.06 108 ARG A N 1
ATOM 830 C CA . ARG A 1 108 ? -6.019 13.469 1.443 1.00 95.06 108 ARG A CA 1
ATOM 831 C C . ARG A 1 108 ? -6.160 11.947 1.388 1.00 95.06 108 ARG A C 1
ATOM 833 O O . ARG A 1 108 ? -7.275 11.425 1.353 1.00 95.06 108 ARG A O 1
ATOM 840 N N . MET A 1 109 ? -5.051 11.211 1.426 1.00 96.88 109 MET A N 1
ATOM 841 C CA . MET A 1 109 ? -5.077 9.746 1.415 1.00 96.88 109 MET A CA 1
ATOM 842 C C . MET A 1 109 ? -5.695 9.173 2.702 1.00 96.88 109 MET A C 1
ATOM 844 O O . MET A 1 109 ? -6.481 8.227 2.638 1.00 96.88 109 MET A O 1
ATOM 848 N N . ARG A 1 110 ? -5.399 9.761 3.871 1.00 92.06 110 ARG A N 1
ATOM 849 C CA . ARG A 1 110 ? -6.021 9.373 5.152 1.00 92.06 110 ARG A CA 1
ATOM 850 C C . ARG A 1 110 ? -7.527 9.637 5.154 1.00 92.06 110 ARG A C 1
ATOM 852 O O . ARG A 1 110 ? -8.295 8.787 5.599 1.00 92.06 110 ARG A O 1
ATOM 859 N N . GLU A 1 111 ? -7.961 10.781 4.632 1.00 90.38 111 GLU A N 1
ATOM 860 C CA . GLU A 1 111 ? -9.384 11.107 4.468 1.00 90.38 111 GLU A CA 1
ATOM 861 C C . GLU A 1 111 ? -10.094 10.120 3.539 1.00 90.38 111 GLU A C 1
ATOM 863 O O . GLU A 1 111 ? -11.186 9.643 3.861 1.00 90.38 111 GLU A O 1
ATOM 868 N N . SER A 1 112 ? -9.438 9.752 2.437 1.00 90.94 112 SER A N 1
ATOM 869 C CA . SER A 1 112 ? -9.932 8.732 1.511 1.00 90.94 112 SER A CA 1
ATOM 870 C C . SER A 1 112 ? -10.119 7.401 2.243 1.00 90.94 112 SER A C 1
ATOM 872 O O . SER A 1 112 ? -11.215 6.855 2.229 1.00 90.94 112 SER A O 1
ATOM 874 N N . CYS A 1 113 ? -9.126 6.922 3.003 1.00 88.44 113 CYS A N 1
ATOM 875 C CA . CYS A 1 113 ? -9.262 5.696 3.807 1.00 88.44 113 CYS A CA 1
ATOM 876 C C . CYS A 1 113 ? -10.490 5.735 4.731 1.00 88.44 113 CYS A C 1
ATOM 878 O O . CYS A 1 113 ? -11.287 4.792 4.750 1.00 88.44 113 CYS A O 1
ATOM 880 N N . ARG A 1 114 ? -10.698 6.855 5.437 1.00 85.62 114 ARG A N 1
ATOM 881 C CA . ARG A 1 114 ? -11.824 7.021 6.372 1.00 85.62 114 ARG A CA 1
ATOM 882 C C . ARG A 1 114 ? -13.176 6.944 5.681 1.00 85.62 114 ARG A C 1
ATOM 884 O O . ARG A 1 114 ? -14.087 6.312 6.214 1.00 85.62 114 ARG A O 1
ATOM 891 N N . LYS A 1 115 ? -13.305 7.514 4.480 1.00 85.62 115 LYS A N 1
ATOM 892 C CA . LYS A 1 115 ? -14.520 7.413 3.652 1.00 85.62 115 LYS A CA 1
ATOM 893 C C . LYS A 1 115 ? -14.894 5.956 3.348 1.00 85.62 115 LYS A C 1
ATOM 895 O O . LYS A 1 115 ? -16.080 5.639 3.287 1.00 85.62 115 LYS A O 1
ATOM 900 N N . TYR A 1 116 ? -13.907 5.068 3.215 1.00 83.19 116 TYR A N 1
ATOM 901 C CA . TYR A 1 116 ? -14.125 3.634 2.982 1.00 83.19 116 TYR A CA 1
ATOM 902 C C . TYR A 1 116 ? -14.174 2.789 4.260 1.00 83.19 116 TYR A C 1
ATOM 904 O O . TYR A 1 116 ? -14.409 1.584 4.169 1.00 83.19 116 TYR A O 1
ATOM 912 N N . GLY A 1 117 ? -14.068 3.399 5.444 1.00 81.50 117 GLY A N 1
ATOM 913 C CA . GLY A 1 117 ? -14.131 2.698 6.727 1.00 81.50 117 GLY A CA 1
ATOM 914 C C . GLY A 1 117 ? -12.786 2.145 7.197 1.00 81.50 117 GLY A C 1
ATOM 915 O O . GLY A 1 117 ? -12.762 1.119 7.865 1.00 81.50 117 GLY A O 1
ATOM 916 N N . PHE A 1 118 ? -11.678 2.800 6.860 1.00 84.38 118 PHE A N 1
ATOM 917 C CA . PHE A 1 118 ? -10.327 2.425 7.283 1.00 84.38 118 PHE A CA 1
ATOM 918 C C . PHE A 1 118 ? -9.590 3.613 7.904 1.00 84.38 118 PHE A C 1
ATOM 920 O O . PHE A 1 118 ? -9.911 4.763 7.610 1.00 84.38 118 PHE A O 1
ATOM 927 N N . GLU A 1 119 ? -8.570 3.355 8.721 1.00 88.69 119 GLU A N 1
ATOM 928 C CA . GLU A 1 119 ? -7.625 4.398 9.143 1.00 88.69 119 GLU A CA 1
ATOM 929 C C . GLU A 1 119 ? -6.323 4.273 8.344 1.00 88.69 119 GLU A C 1
ATOM 931 O O . GLU A 1 119 ? -5.699 3.213 8.307 1.00 88.69 119 GLU A O 1
ATOM 936 N N . GLY A 1 120 ? -5.912 5.357 7.684 1.00 92.38 120 GLY A N 1
ATOM 937 C CA . GLY A 1 120 ? -4.686 5.381 6.888 1.00 92.38 120 GLY A CA 1
ATOM 938 C C . GLY A 1 120 ? -3.451 5.683 7.739 1.00 92.38 120 GLY A C 1
ATOM 939 O O . GLY A 1 120 ? -3.338 6.759 8.324 1.00 92.38 120 GLY A O 1
ATOM 940 N N . LEU A 1 121 ? -2.478 4.778 7.745 1.00 92.62 121 LEU A N 1
ATOM 941 C CA . LEU A 1 121 ? -1.147 4.993 8.307 1.00 92.62 121 LEU A CA 1
ATOM 942 C C . LEU A 1 121 ? -0.224 5.466 7.183 1.00 92.62 121 LEU A C 1
ATOM 944 O O . LEU A 1 121 ? 0.311 4.674 6.409 1.00 92.62 121 LEU A O 1
ATOM 948 N N . PHE A 1 122 ? -0.084 6.785 7.065 1.00 90.94 122 PHE A N 1
ATOM 949 C CA . PHE A 1 122 ? 0.771 7.393 6.046 1.00 90.94 122 PHE A CA 1
ATOM 950 C C . PHE A 1 122 ? 2.187 7.619 6.597 1.00 90.94 122 PHE A C 1
ATOM 952 O O . PHE A 1 122 ? 2.291 8.255 7.654 1.00 90.94 122 PHE A O 1
ATOM 959 N N . PRO A 1 123 ? 3.245 7.152 5.904 1.00 80.19 123 PRO A N 1
ATOM 960 C CA . PRO A 1 123 ? 4.636 7.282 6.328 1.00 80.19 123 PRO A CA 1
ATOM 961 C C . PRO A 1 123 ? 5.125 8.726 6.199 1.00 80.19 123 PRO A C 1
ATOM 963 O O . PRO A 1 123 ? 5.788 9.106 5.239 1.00 80.19 123 PRO A O 1
ATOM 966 N N . LEU A 1 124 ? 4.766 9.564 7.166 1.00 65.75 124 LEU A N 1
ATOM 967 C CA . LEU A 1 124 ? 5.329 10.895 7.344 1.00 65.75 124 LEU A CA 1
ATOM 968 C C . LEU A 1 124 ? 5.056 11.356 8.770 1.00 65.75 124 LEU A C 1
ATOM 970 O O . LEU A 1 124 ? 3.948 11.774 9.096 1.00 65.75 124 LEU A O 1
ATOM 974 N N . ASP A 1 125 ? 6.102 11.296 9.585 1.00 56.22 125 ASP A N 1
ATOM 975 C CA . ASP A 1 125 ? 6.189 12.050 10.829 1.00 56.22 125 ASP A CA 1
ATOM 976 C C . ASP A 1 125 ? 7.618 12.602 10.951 1.00 56.22 125 ASP A C 1
ATOM 978 O O . ASP A 1 125 ? 8.479 12.088 11.662 1.00 56.22 125 ASP A O 1
ATOM 982 N N . LYS A 1 126 ? 7.928 13.595 10.103 1.00 52.09 126 LYS A N 1
ATOM 983 C CA . LYS A 1 126 ? 9.259 14.229 10.040 1.00 52.09 126 LYS A CA 1
ATOM 984 C C . LYS A 1 126 ? 9.520 15.166 11.222 1.00 52.09 126 LYS A C 1
ATOM 986 O O . LYS A 1 126 ? 10.662 15.564 11.414 1.00 52.09 126 LYS A O 1
ATOM 991 N N . GLU A 1 127 ? 8.494 15.497 12.001 1.00 51.16 127 GLU A N 1
ATOM 992 C CA . GLU A 1 127 ? 8.524 16.573 12.998 1.00 51.16 127 GLU A CA 1
ATOM 993 C C . GLU A 1 127 ? 9.383 16.254 14.238 1.00 51.16 127 GLU A C 1
ATOM 995 O O . GLU A 1 127 ? 9.616 17.129 15.063 1.00 51.16 127 GLU A O 1
ATOM 1000 N N . ASN A 1 128 ? 9.915 15.031 14.364 1.00 54.62 128 ASN A N 1
ATOM 1001 C CA . ASN A 1 128 ? 10.626 14.585 15.568 1.00 54.62 128 ASN A CA 1
ATOM 1002 C C . ASN A 1 128 ? 12.148 14.380 15.401 1.00 54.62 128 ASN A C 1
ATOM 1004 O O . ASN A 1 128 ? 12.793 13.895 16.333 1.00 54.62 128 ASN A O 1
ATOM 1008 N N . TYR A 1 129 ? 12.751 14.720 14.252 1.00 64.25 129 TYR A N 1
ATOM 1009 C CA . TYR A 1 129 ? 14.151 14.348 13.947 1.00 64.25 129 TYR A CA 1
ATOM 1010 C C . TYR A 1 129 ? 15.123 15.519 13.733 1.00 64.25 129 TYR A C 1
ATOM 1012 O O . TYR A 1 129 ? 16.258 15.287 13.312 1.00 64.25 129 TYR A O 1
ATOM 1020 N N . ASP A 1 130 ? 14.721 16.751 14.054 1.00 62.31 130 ASP A N 1
ATOM 1021 C CA . ASP A 1 130 ? 15.436 17.994 13.702 1.00 62.31 130 ASP A CA 1
ATOM 1022 C C . ASP A 1 130 ? 16.879 18.107 14.235 1.00 62.31 130 ASP A C 1
ATOM 1024 O O . ASP A 1 130 ? 17.654 18.936 13.761 1.00 62.31 130 ASP A O 1
ATOM 1028 N N . ASN A 1 131 ? 17.274 17.258 15.190 1.00 69.69 131 ASN A N 1
ATOM 1029 C CA . ASN A 1 131 ? 18.588 17.291 15.842 1.00 69.69 131 ASN A CA 1
ATOM 1030 C C . ASN A 1 131 ? 19.467 16.056 15.560 1.00 69.69 131 ASN A C 1
ATOM 1032 O O . ASN A 1 131 ? 20.442 15.823 16.277 1.00 69.69 131 ASN A O 1
ATOM 1036 N N . LEU A 1 132 ? 19.128 15.243 14.555 1.00 74.69 132 LEU A N 1
ATOM 1037 C CA . LEU A 1 132 ? 19.860 14.017 14.217 1.00 74.69 132 LEU A CA 1
ATOM 1038 C C . LEU A 1 132 ? 20.771 14.183 12.991 1.00 74.69 132 LEU A C 1
ATOM 1040 O O . LEU A 1 132 ? 20.508 14.973 12.085 1.00 74.69 132 LEU A O 1
ATOM 1044 N N . GLY A 1 133 ? 21.856 13.403 12.947 1.00 82.44 133 GLY A N 1
ATOM 1045 C CA . GLY A 1 133 ? 22.677 13.268 11.744 1.00 82.44 133 GLY A CA 1
ATOM 1046 C C . GLY A 1 133 ? 21.951 12.466 10.658 1.00 82.44 133 GLY A C 1
ATOM 1047 O O . GLY A 1 133 ? 21.134 11.604 10.961 1.00 82.44 133 GLY A O 1
ATOM 1048 N N . GLN A 1 134 ? 22.293 12.685 9.383 1.00 85.00 134 GLN A N 1
ATOM 1049 C CA . GLN A 1 134 ? 21.572 12.105 8.231 1.00 85.00 134 GLN A CA 1
ATOM 1050 C C . GLN A 1 134 ? 21.368 10.580 8.304 1.00 85.00 134 GLN A C 1
ATOM 1052 O O . GLN A 1 134 ? 20.306 10.080 7.939 1.00 85.00 134 GLN A O 1
ATOM 1057 N N . ARG A 1 135 ? 22.382 9.832 8.763 1.00 81.75 135 ARG A N 1
ATOM 1058 C CA . ARG A 1 135 ? 22.292 8.368 8.898 1.00 81.75 135 ARG A CA 1
ATOM 1059 C C . ARG A 1 135 ? 21.345 7.948 10.019 1.00 81.75 135 ARG A C 1
ATOM 1061 O O . ARG A 1 135 ? 20.589 7.000 9.834 1.00 81.75 135 ARG A O 1
ATOM 1068 N N . ASP A 1 136 ? 21.357 8.672 11.131 1.00 78.56 136 ASP A N 1
ATOM 1069 C CA . ASP A 1 136 ? 20.481 8.401 12.269 1.00 78.56 136 ASP A CA 1
ATOM 1070 C C . ASP A 1 136 ? 19.034 8.759 11.920 1.00 78.56 136 ASP A C 1
ATOM 1072 O O . ASP A 1 136 ? 18.129 7.976 12.188 1.00 78.56 136 ASP A O 1
ATOM 1076 N N . THR A 1 137 ? 18.808 9.874 11.216 1.00 78.06 137 THR A N 1
ATOM 1077 C CA . THR A 1 137 ? 17.492 10.221 10.659 1.00 78.06 137 THR A CA 1
ATOM 1078 C C . THR A 1 137 ? 16.969 9.118 9.737 1.00 78.06 137 THR A C 1
ATOM 1080 O O . THR A 1 137 ? 15.814 8.719 9.856 1.00 78.06 137 THR A O 1
ATOM 1083 N N . ALA A 1 138 ? 17.810 8.584 8.843 1.00 79.88 138 ALA A N 1
ATOM 1084 C CA . ALA A 1 138 ? 17.413 7.496 7.950 1.00 79.88 138 ALA A CA 1
ATOM 1085 C C . ALA A 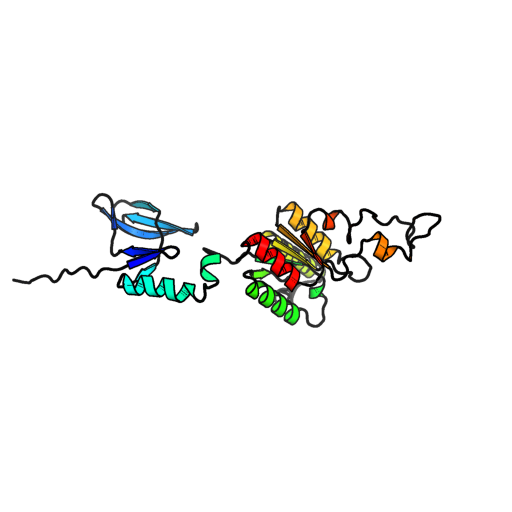1 138 ? 17.038 6.216 8.720 1.00 79.88 138 ALA A C 1
ATOM 1087 O O . ALA A 1 138 ? 16.018 5.600 8.415 1.00 79.88 138 ALA A O 1
ATOM 1088 N N . ALA A 1 139 ? 17.818 5.846 9.742 1.00 77.56 139 ALA A N 1
ATOM 1089 C CA . ALA A 1 139 ? 17.511 4.702 10.600 1.00 77.56 139 ALA A CA 1
ATOM 1090 C C . ALA A 1 139 ? 16.199 4.901 11.378 1.00 77.56 139 ALA A C 1
ATOM 1092 O O . ALA A 1 139 ? 15.385 3.983 11.462 1.00 77.56 139 ALA A O 1
ATOM 1093 N N . MET A 1 140 ? 15.953 6.107 11.896 1.00 77.62 140 MET A N 1
ATOM 1094 C CA . MET A 1 140 ? 14.714 6.428 12.606 1.00 77.62 140 MET A CA 1
ATOM 1095 C C . MET A 1 140 ? 13.488 6.357 11.695 1.00 77.62 140 MET A C 1
ATOM 1097 O O . MET A 1 140 ? 12.487 5.764 12.086 1.00 77.62 140 MET A O 1
ATOM 1101 N N . ILE A 1 141 ? 13.577 6.893 10.474 1.00 79.94 141 ILE A N 1
ATOM 1102 C CA . ILE A 1 141 ? 12.499 6.795 9.478 1.00 79.94 141 ILE A CA 1
ATOM 1103 C C . ILE A 1 141 ? 12.222 5.328 9.135 1.00 79.94 141 ILE A C 1
ATOM 1105 O O . ILE A 1 141 ? 11.066 4.912 9.110 1.00 79.94 141 ILE A O 1
ATOM 1109 N N . PHE A 1 142 ? 13.272 4.532 8.919 1.00 82.69 142 PHE A N 1
ATOM 1110 C CA . PHE A 1 142 ? 13.133 3.102 8.657 1.00 82.69 142 PHE A CA 1
ATOM 1111 C C . PHE A 1 142 ? 12.387 2.383 9.791 1.00 82.69 142 PHE A C 1
ATOM 1113 O O . PHE A 1 142 ? 11.407 1.685 9.537 1.00 82.69 142 PHE A O 1
ATOM 1120 N N . HIS A 1 143 ? 12.809 2.580 11.044 1.00 81.62 143 HIS A N 1
ATOM 1121 C CA . HIS A 1 143 ? 12.172 1.940 12.196 1.00 81.62 143 HIS A CA 1
ATOM 1122 C C . HIS A 1 143 ? 10.744 2.439 12.443 1.00 81.62 143 HIS A C 1
ATOM 1124 O O . HIS A 1 143 ? 9.893 1.649 12.848 1.00 81.62 143 HIS A O 1
ATOM 1130 N N . ALA A 1 144 ? 10.457 3.714 12.167 1.00 80.69 144 ALA A N 1
ATOM 1131 C CA . ALA A 1 144 ? 9.101 4.247 12.233 1.00 8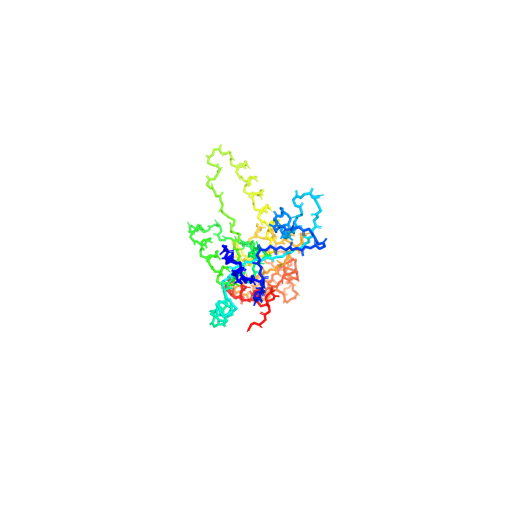0.69 144 ALA A CA 1
ATOM 1132 C C . ALA A 1 144 ? 8.186 3.567 11.200 1.00 80.69 144 ALA A C 1
ATOM 1134 O O . ALA A 1 144 ? 7.108 3.098 11.559 1.00 80.69 144 ALA A O 1
ATOM 1135 N N . ASN A 1 145 ? 8.633 3.432 9.948 1.00 85.00 145 A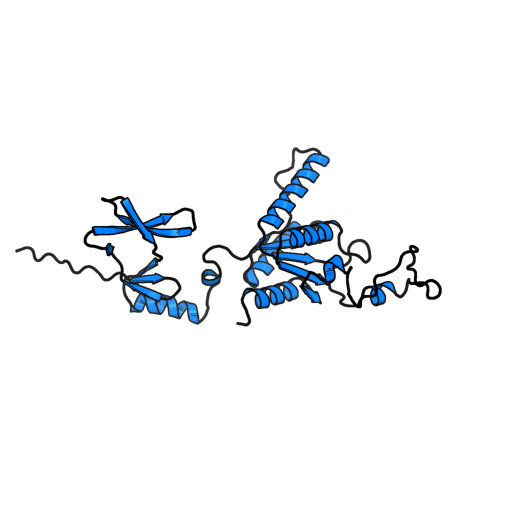SN A N 1
ATOM 1136 C CA . ASN A 1 145 ? 7.861 2.760 8.900 1.00 85.00 145 ASN A CA 1
ATOM 1137 C C . ASN A 1 145 ? 7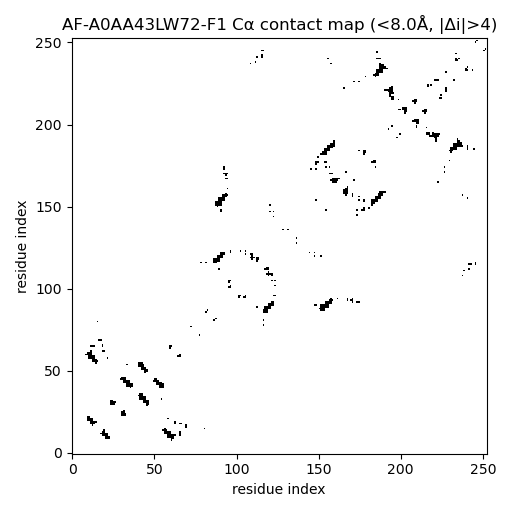.661 1.260 9.185 1.00 85.00 145 ASN A C 1
ATOM 1139 O O . ASN A 1 145 ? 6.540 0.774 9.050 1.00 85.00 145 ASN A O 1
ATOM 1143 N N . ASP A 1 146 ? 8.698 0.535 9.630 1.00 83.31 146 ASP A N 1
ATOM 1144 C CA . ASP A 1 146 ? 8.565 -0.870 10.068 1.00 83.31 146 ASP A CA 1
ATOM 1145 C C . ASP A 1 146 ? 7.538 -1.002 11.205 1.00 83.31 146 ASP A C 1
ATOM 1147 O O . ASP A 1 146 ? 6.680 -1.885 11.163 1.00 83.31 146 ASP A O 1
ATOM 1151 N N . GLY A 1 147 ? 7.562 -0.083 12.178 1.00 79.75 147 GLY A N 1
ATOM 1152 C CA . GLY A 1 147 ? 6.569 -0.012 13.249 1.00 79.75 147 GLY A CA 1
ATOM 1153 C C . GLY A 1 147 ? 5.140 0.155 12.725 1.00 79.75 147 GLY A C 1
ATOM 1154 O O . GLY A 1 147 ? 4.262 -0.630 13.088 1.00 79.75 147 GLY A O 1
ATOM 1155 N N . LEU A 1 148 ? 4.919 1.114 11.818 1.00 85.50 148 LEU A N 1
ATOM 1156 C CA . LEU A 1 148 ? 3.609 1.353 11.202 1.00 85.50 148 LEU A CA 1
ATOM 1157 C C . LEU A 1 148 ? 3.108 0.136 10.407 1.00 85.50 148 LEU A C 1
ATOM 1159 O O . LEU A 1 148 ? 1.938 -0.220 10.512 1.00 85.50 148 LEU A O 1
ATOM 1163 N N . ILE A 1 149 ? 3.979 -0.543 9.653 1.00 87.12 149 ILE A N 1
ATOM 1164 C CA . ILE A 1 149 ? 3.618 -1.757 8.898 1.00 87.12 149 ILE A CA 1
ATOM 1165 C C . ILE A 1 149 ? 3.244 -2.903 9.842 1.00 87.12 149 ILE A C 1
ATOM 1167 O O . ILE A 1 149 ? 2.296 -3.647 9.582 1.00 87.12 149 ILE A O 1
ATOM 1171 N N . ARG A 1 150 ? 3.966 -3.065 10.957 1.00 86.06 150 ARG A N 1
ATOM 1172 C CA . ARG A 1 150 ? 3.646 -4.084 11.968 1.00 86.06 150 ARG A CA 1
ATOM 1173 C C . ARG A 1 150 ? 2.305 -3.819 12.639 1.00 86.06 150 ARG A C 1
ATOM 1175 O O . ARG A 1 150 ? 1.571 -4.780 12.876 1.00 86.06 150 ARG A O 1
ATOM 1182 N N . GLU A 1 151 ? 1.989 -2.557 12.916 1.00 82.56 151 GLU A N 1
ATOM 1183 C CA . GLU A 1 151 ? 0.713 -2.134 13.501 1.00 82.56 151 GLU A CA 1
ATOM 1184 C C . GLU A 1 151 ? -0.466 -2.263 12.525 1.00 82.56 151 GLU A C 1
ATOM 1186 O O . GLU A 1 151 ? -1.583 -2.576 12.955 1.00 82.56 151 GLU A O 1
ATOM 1191 N N . ALA A 1 152 ? -0.209 -2.045 11.232 1.00 89.69 152 ALA A N 1
ATOM 1192 C CA . ALA A 1 152 ? -1.208 -2.095 10.175 1.00 89.69 152 ALA A CA 1
ATOM 1193 C C . ALA A 1 152 ? -1.873 -3.470 10.054 1.00 89.69 152 ALA A C 1
ATOM 1195 O O . ALA A 1 152 ? -1.218 -4.506 10.182 1.00 89.69 152 ALA A O 1
ATOM 1196 N N . ASP A 1 153 ? -3.159 -3.500 9.728 1.00 88.69 153 ASP A N 1
ATOM 1197 C CA . ASP A 1 153 ? -3.861 -4.737 9.373 1.00 88.69 153 ASP A CA 1
ATOM 1198 C C . ASP A 1 153 ? -3.653 -5.082 7.882 1.00 88.69 153 ASP A C 1
ATOM 1200 O O . ASP A 1 153 ? -3.619 -6.253 7.487 1.00 88.69 153 ASP A O 1
ATOM 1204 N N . ILE A 1 154 ? -3.470 -4.047 7.057 1.00 97.06 154 ILE A N 1
ATOM 1205 C CA . ILE A 1 154 ? -3.387 -4.106 5.596 1.00 97.06 154 ILE A CA 1
ATOM 1206 C C . ILE A 1 154 ? -2.195 -3.267 5.114 1.00 97.06 154 ILE A C 1
ATOM 1208 O O . ILE A 1 154 ? -1.950 -2.180 5.633 1.00 97.06 154 ILE A O 1
ATOM 1212 N N . VAL A 1 155 ? -1.490 -3.727 4.079 1.00 98.62 155 VAL A N 1
ATOM 1213 C CA . VAL A 1 155 ? -0.577 -2.890 3.283 1.00 98.62 155 VAL A CA 1
ATOM 1214 C C . VAL A 1 155 ? -1.243 -2.591 1.945 1.00 98.62 155 VAL A C 1
ATOM 1216 O O . VAL A 1 155 ? -1.657 -3.507 1.236 1.00 98.62 155 VAL A O 1
ATOM 1219 N N . MET A 1 156 ? -1.348 -1.308 1.606 1.00 98.75 156 MET A N 1
ATOM 1220 C CA . MET A 1 156 ? -1.857 -0.840 0.321 1.00 98.75 156 MET A CA 1
ATOM 1221 C C . MET A 1 156 ? -0.781 -0.018 -0.376 1.00 98.75 156 MET A C 1
ATOM 1223 O O . MET A 1 156 ? -0.348 1.010 0.146 1.00 98.75 156 MET A O 1
ATOM 1227 N N . ALA A 1 157 ? -0.349 -0.478 -1.545 1.00 98.75 157 ALA A N 1
ATOM 1228 C CA . ALA A 1 157 ? 0.812 0.061 -2.229 1.00 98.75 157 ALA A CA 1
ATOM 1229 C C . ALA A 1 157 ? 0.452 0.737 -3.551 1.00 98.75 157 ALA A C 1
ATOM 1231 O O . ALA A 1 157 ? -0.192 0.150 -4.423 1.00 98.75 157 ALA A O 1
ATOM 1232 N N . ASN A 1 158 ? 0.956 1.955 -3.735 1.00 98.62 158 ASN A N 1
ATOM 1233 C CA . ASN A 1 158 ? 1.068 2.548 -5.058 1.00 98.62 158 ASN A CA 1
ATOM 1234 C C . ASN A 1 158 ? 2.237 1.904 -5.803 1.00 98.62 158 ASN A C 1
ATOM 1236 O O . ASN A 1 158 ? 3.396 2.214 -5.528 1.00 98.62 158 ASN A O 1
ATOM 1240 N N . LEU A 1 159 ? 1.920 1.038 -6.762 1.00 98.75 159 LEU A N 1
ATOM 1241 C CA . LEU A 1 159 ? 2.905 0.301 -7.553 1.00 98.75 159 LEU A CA 1
ATOM 1242 C C . LEU A 1 159 ? 3.101 0.920 -8.943 1.00 98.75 159 LEU A C 1
ATOM 1244 O O . LEU A 1 159 ? 3.587 0.265 -9.863 1.00 98.75 159 LEU A O 1
ATOM 1248 N N . ASN A 1 160 ? 2.712 2.187 -9.117 1.00 98.50 160 ASN A N 1
ATOM 1249 C CA . ASN A 1 160 ? 2.969 2.897 -10.361 1.00 98.50 160 ASN A CA 1
ATOM 1250 C C . ASN A 1 160 ? 4.479 3.090 -10.593 1.00 98.50 160 ASN A C 1
ATOM 1252 O O . ASN A 1 160 ? 5.248 3.170 -9.628 1.00 98.50 160 ASN A O 1
ATOM 1256 N N . PRO A 1 161 ? 4.907 3.221 -11.862 1.00 97.75 161 PRO A N 1
ATOM 1257 C CA . PRO A 1 161 ? 6.314 3.392 -12.198 1.00 97.75 161 PRO A CA 1
ATOM 1258 C C . PRO A 1 161 ? 6.931 4.614 -11.510 1.00 97.75 161 PRO A C 1
ATOM 1260 O O . PRO A 1 161 ? 6.380 5.718 -11.569 1.00 97.75 161 PRO A O 1
ATOM 1263 N N . PHE A 1 162 ? 8.099 4.439 -10.890 1.00 98.06 162 PHE A N 1
ATOM 1264 C CA . PHE A 1 162 ? 8.812 5.511 -10.199 1.00 98.06 162 PHE A CA 1
ATOM 1265 C C . PHE A 1 162 ? 10.279 5.559 -10.624 1.00 98.06 162 PHE A C 1
ATOM 1267 O O . PHE A 1 162 ? 11.059 4.661 -10.328 1.00 98.06 162 PHE A O 1
ATOM 1274 N N . ARG A 1 163 ? 10.673 6.648 -11.304 1.00 96.62 163 ARG A N 1
ATOM 1275 C CA . ARG A 1 163 ? 12.041 6.855 -11.835 1.00 96.62 163 ARG A CA 1
ATOM 1276 C C . ARG A 1 163 ? 12.525 5.726 -12.763 1.00 96.62 163 ARG A C 1
ATOM 1278 O O . ARG A 1 163 ? 13.722 5.492 -12.888 1.00 96.62 163 ARG A O 1
ATOM 1285 N N . GLY A 1 164 ? 11.593 5.058 -13.429 1.00 93.88 164 GLY A N 1
ATOM 1286 C CA . GLY A 1 164 ? 11.828 3.907 -14.292 1.00 93.88 164 GLY A CA 1
ATOM 1287 C C . GLY A 1 164 ? 10.500 3.239 -14.622 1.00 93.88 164 GLY A C 1
ATOM 1288 O O . GLY A 1 164 ? 9.448 3.835 -14.401 1.00 93.88 164 GLY A O 1
ATOM 1289 N N . ALA A 1 165 ? 10.551 2.018 -15.152 1.00 92.94 165 ALA A N 1
ATOM 1290 C CA . ALA A 1 165 ? 9.353 1.222 -15.421 1.00 92.94 165 ALA A CA 1
ATOM 1291 C C . ALA A 1 165 ? 8.820 0.484 -14.179 1.00 92.94 165 ALA A C 1
ATOM 1293 O O . ALA A 1 165 ? 7.642 0.128 -14.143 1.00 92.94 165 ALA A O 1
ATOM 1294 N N . GLU A 1 166 ? 9.672 0.288 -13.176 1.00 96.56 166 GLU A N 1
ATOM 1295 C CA . GLU A 1 166 ? 9.364 -0.476 -11.970 1.00 96.56 166 GLU A CA 1
ATOM 1296 C C . GLU A 1 166 ? 8.804 0.409 -10.842 1.00 96.56 166 GLU A C 1
ATOM 1298 O O . GLU A 1 166 ? 9.007 1.633 -10.852 1.00 96.56 166 GLU A O 1
ATOM 1303 N N . PRO A 1 167 ? 8.109 -0.192 -9.857 1.00 98.31 167 PRO A N 1
ATOM 1304 C CA . PRO A 1 167 ? 7.690 0.500 -8.644 1.00 98.31 167 PRO A CA 1
ATOM 1305 C C . PRO A 1 167 ? 8.870 1.048 -7.832 1.00 98.31 167 PRO A C 1
ATOM 1307 O O . PRO A 1 167 ? 10.021 0.634 -7.980 1.00 98.31 167 PRO A O 1
ATOM 1310 N N . ASP A 1 168 ? 8.571 1.955 -6.903 1.00 98.44 168 ASP A N 1
ATOM 1311 C CA . ASP A 1 168 ? 9.557 2.439 -5.938 1.00 98.44 168 ASP A CA 1
ATOM 1312 C C . ASP A 1 168 ? 10.139 1.290 -5.094 1.00 98.44 168 ASP A C 1
ATOM 1314 O O . ASP A 1 168 ? 9.411 0.557 -4.428 1.00 98.44 168 ASP A O 1
ATOM 1318 N N . SER A 1 169 ? 11.468 1.170 -5.065 1.00 98.31 169 SER A N 1
ATOM 1319 C CA . SER A 1 169 ? 12.167 0.118 -4.313 1.00 98.31 169 SER A CA 1
ATOM 1320 C C . SER A 1 169 ? 11.860 0.108 -2.808 1.00 98.31 169 SER A C 1
ATOM 1322 O O . SER A 1 169 ? 11.850 -0.966 -2.207 1.00 98.31 169 SER A O 1
ATOM 1324 N N . GLY A 1 170 ? 11.580 1.272 -2.201 1.00 98.06 170 GLY A N 1
ATOM 1325 C CA . GLY A 1 170 ? 11.142 1.348 -0.803 1.00 98.06 170 GLY A CA 1
ATOM 1326 C C . GLY A 1 170 ? 9.781 0.683 -0.621 1.00 98.06 170 GLY A C 1
ATOM 1327 O O . GLY A 1 170 ? 9.633 -0.231 0.184 1.00 98.06 170 GLY A O 1
ATOM 1328 N N . THR A 1 171 ? 8.832 1.045 -1.477 1.00 98.56 171 THR A N 1
ATOM 1329 C CA . THR A 1 171 ? 7.499 0.434 -1.545 1.00 98.56 171 THR A CA 1
ATOM 1330 C C . THR A 1 171 ? 7.571 -1.084 -1.773 1.00 98.56 171 THR A C 1
ATOM 1332 O O . THR A 1 171 ? 6.850 -1.837 -1.120 1.00 98.56 171 THR A O 1
ATOM 1335 N N . VAL A 1 172 ? 8.469 -1.570 -2.643 1.00 98.62 172 VAL A N 1
ATOM 1336 C CA . VAL A 1 172 ? 8.681 -3.018 -2.866 1.00 98.62 172 VAL A CA 1
ATOM 1337 C C . VAL A 1 172 ? 9.153 -3.720 -1.588 1.00 98.62 172 VAL A C 1
ATOM 1339 O O . VAL A 1 172 ? 8.640 -4.788 -1.247 1.00 98.62 172 VAL A O 1
ATOM 1342 N N . PHE A 1 173 ? 10.093 -3.117 -0.853 1.00 98.69 173 PHE A N 1
ATOM 1343 C CA . PHE A 1 173 ? 10.543 -3.638 0.440 1.00 98.69 173 PHE A CA 1
ATOM 1344 C C . PHE A 1 173 ? 9.388 -3.716 1.453 1.00 98.69 173 PHE A C 1
ATOM 1346 O O . PHE A 1 173 ? 9.214 -4.738 2.118 1.00 98.69 173 PHE A O 1
ATOM 1353 N N . GLU A 1 174 ? 8.570 -2.667 1.536 1.00 98.62 174 GLU A N 1
ATOM 1354 C CA . GLU A 1 174 ? 7.419 -2.584 2.445 1.00 98.62 174 GLU A CA 1
ATOM 1355 C C . GLU A 1 174 ? 6.350 -3.642 2.111 1.00 98.62 174 GLU A C 1
ATOM 1357 O O . GLU A 1 174 ? 5.805 -4.276 3.018 1.00 98.62 174 GLU A O 1
ATOM 1362 N N . CYS A 1 175 ? 6.115 -3.919 0.822 1.00 98.62 175 CYS A N 1
ATOM 1363 C CA . CYS A 1 175 ? 5.241 -5.009 0.371 1.00 98.62 175 CYS A CA 1
ATOM 1364 C C . CYS A 1 175 ? 5.776 -6.383 0.796 1.00 98.62 175 CYS A C 1
ATOM 1366 O O . CYS A 1 175 ? 5.030 -7.200 1.340 1.00 98.62 175 CYS A O 1
ATOM 1368 N N . GLY A 1 176 ? 7.076 -6.632 0.598 1.00 97.81 176 GLY A N 1
ATOM 1369 C CA . GLY A 1 176 ? 7.724 -7.878 1.015 1.00 97.81 176 GLY A CA 1
ATOM 1370 C C . GLY A 1 176 ? 7.668 -8.098 2.531 1.00 97.81 176 GLY A C 1
ATOM 1371 O O . GLY A 1 176 ? 7.398 -9.210 2.990 1.00 97.81 176 GLY A O 1
ATOM 1372 N N . LEU A 1 177 ? 7.853 -7.036 3.320 1.00 95.12 177 LEU A N 1
ATOM 1373 C CA . LEU A 1 177 ? 7.680 -7.076 4.772 1.00 95.12 177 LEU A CA 1
ATOM 1374 C C . LEU A 1 177 ? 6.223 -7.373 5.158 1.00 95.12 177 LEU A C 1
ATOM 1376 O O . LEU A 1 177 ? 5.981 -8.233 6.007 1.00 95.12 177 LEU A O 1
ATOM 1380 N N . GLY A 1 178 ? 5.254 -6.718 4.513 1.00 93.44 178 GLY A N 1
ATOM 1381 C CA . GLY A 1 178 ? 3.830 -6.996 4.704 1.00 93.44 178 GLY A CA 1
ATOM 1382 C C . GLY A 1 178 ? 3.479 -8.463 4.437 1.00 93.44 178 GLY A C 1
ATOM 1383 O O . GLY A 1 178 ? 2.794 -9.089 5.249 1.00 93.44 178 GLY A O 1
ATOM 1384 N N . TYR A 1 179 ? 4.012 -9.037 3.353 1.00 95.00 179 TYR A N 1
ATOM 1385 C CA . TYR A 1 179 ? 3.852 -10.455 3.022 1.00 95.00 179 TYR A CA 1
ATOM 1386 C C . TYR A 1 179 ? 4.408 -11.364 4.122 1.00 95.00 179 TYR A C 1
ATOM 1388 O O . TYR A 1 179 ? 3.707 -12.246 4.618 1.00 95.00 179 TYR A O 1
ATOM 1396 N N . ALA A 1 180 ? 5.649 -11.120 4.553 1.00 92.12 180 ALA A N 1
ATOM 1397 C CA . ALA A 1 180 ? 6.301 -11.917 5.591 1.00 92.12 180 ALA A CA 1
ATOM 1398 C C . ALA A 1 180 ? 5.565 -11.861 6.943 1.00 92.12 180 ALA A C 1
ATOM 1400 O O . ALA A 1 180 ? 5.609 -12.821 7.712 1.00 92.12 180 ALA A O 1
ATOM 1401 N N . LEU A 1 181 ? 4.874 -10.754 7.230 1.00 84.31 181 LEU A N 1
ATOM 1402 C CA . LEU A 1 181 ? 4.059 -10.565 8.432 1.00 84.31 181 LEU A CA 1
ATOM 1403 C C . LEU A 1 181 ? 2.623 -11.103 8.299 1.00 84.31 181 LEU A C 1
ATOM 1405 O O . LEU A 1 181 ? 1.842 -10.967 9.241 1.00 84.31 181 LEU A O 1
ATOM 1409 N N . GLY A 1 182 ? 2.258 -11.694 7.156 1.00 89.88 182 GLY A N 1
ATOM 1410 C CA . GLY A 1 182 ? 0.922 -12.243 6.914 1.00 89.88 182 GLY A CA 1
ATOM 1411 C C . GLY A 1 182 ? -0.175 -11.182 6.789 1.00 89.88 182 GLY A C 1
ATOM 1412 O O . GLY A 1 182 ? -1.340 -11.472 7.065 1.00 89.88 182 GLY A O 1
ATOM 1413 N N . LYS A 1 183 ? 0.181 -9.947 6.412 1.00 90.81 183 LYS A N 1
ATOM 1414 C CA . LYS A 1 183 ? -0.783 -8.859 6.195 1.00 90.81 183 LYS A CA 1
ATOM 1415 C C . LYS A 1 183 ? -1.599 -9.109 4.927 1.00 90.81 183 LYS A C 1
ATOM 1417 O O . LYS A 1 183 ? -1.156 -9.806 4.015 1.00 90.81 183 LYS A O 1
ATOM 1422 N N . LYS A 1 184 ? -2.785 -8.502 4.839 1.00 95.00 184 LYS A N 1
ATOM 1423 C CA . LYS A 1 184 ? -3.498 -8.397 3.557 1.00 95.00 184 LYS A CA 1
ATOM 1424 C C . LYS A 1 184 ? -2.804 -7.361 2.682 1.00 95.00 184 LYS A C 1
ATOM 1426 O O . LYS A 1 184 ? -2.436 -6.299 3.183 1.00 95.00 184 LYS A O 1
ATOM 1431 N N . LEU A 1 185 ? -2.615 -7.681 1.405 1.00 97.88 185 LEU A N 1
ATOM 1432 C CA . LEU A 1 185 ? -1.827 -6.872 0.484 1.00 97.88 185 LEU A CA 1
ATOM 1433 C C . LEU A 1 185 ? -2.672 -6.445 -0.710 1.00 97.88 185 LEU A C 1
ATOM 1435 O O . LEU A 1 185 ? -3.165 -7.287 -1.457 1.00 97.88 185 LEU A O 1
ATOM 1439 N N . TYR A 1 186 ? -2.768 -5.138 -0.909 1.00 98.75 186 TYR A N 1
ATOM 1440 C CA . TYR A 1 186 ? -3.398 -4.540 -2.077 1.00 98.75 186 TYR A CA 1
ATOM 1441 C C . TYR A 1 186 ? -2.385 -3.671 -2.807 1.00 98.75 186 TYR A C 1
ATOM 1443 O O . TYR A 1 186 ? -1.593 -2.962 -2.185 1.00 98.75 186 TYR A O 1
ATOM 1451 N N . GLY A 1 187 ? -2.407 -3.717 -4.131 1.00 98.50 187 GLY A N 1
ATOM 1452 C CA . GLY A 1 187 ? -1.604 -2.845 -4.977 1.00 98.50 187 GLY A CA 1
ATOM 1453 C C . GLY A 1 187 ? -2.499 -2.119 -5.964 1.00 98.50 187 GLY A C 1
ATOM 1454 O O . GLY A 1 187 ? -3.499 -2.678 -6.405 1.00 98.50 187 GLY A O 1
ATOM 1455 N N . TYR A 1 188 ? -2.147 -0.895 -6.343 1.00 98.75 188 TYR A N 1
ATOM 1456 C CA . TYR A 1 188 ? -2.810 -0.224 -7.459 1.00 98.75 188 TYR A CA 1
ATOM 1457 C C . TYR A 1 188 ? -1.827 0.327 -8.482 1.00 98.75 188 TYR A C 1
ATOM 1459 O O . TYR A 1 188 ? -0.747 0.823 -8.143 1.00 98.75 188 TYR A O 1
ATOM 1467 N N . ILE A 1 189 ? -2.236 0.228 -9.745 1.00 98.50 189 ILE A N 1
ATOM 1468 C CA . ILE A 1 189 ? -1.489 0.659 -10.927 1.00 98.50 189 ILE A CA 1
ATOM 1469 C C . ILE A 1 189 ? -2.431 1.335 -11.922 1.00 98.50 189 ILE A C 1
ATOM 1471 O O . ILE A 1 189 ? -3.566 0.908 -12.108 1.00 98.50 189 ILE A O 1
ATOM 1475 N N . ALA A 1 190 ? -1.955 2.376 -12.600 1.00 97.88 190 ALA A N 1
ATOM 1476 C CA . ALA A 1 190 ? -2.731 3.079 -13.619 1.00 97.88 190 ALA A CA 1
ATOM 1477 C C . ALA A 1 190 ? -2.758 2.332 -14.965 1.00 97.88 190 ALA A C 1
ATOM 1479 O O . ALA A 1 190 ? -3.700 2.488 -15.738 1.00 97.88 190 ALA A O 1
ATOM 1480 N N . ASP A 1 191 ? -1.726 1.536 -15.251 1.00 96.75 191 ASP A N 1
ATOM 1481 C CA . ASP A 1 191 ? -1.554 0.799 -16.504 1.00 96.75 191 ASP A CA 1
ATOM 1482 C C . ASP A 1 191 ? -1.501 -0.703 -16.219 1.00 96.75 191 ASP A C 1
ATOM 1484 O O . ASP A 1 191 ? -0.531 -1.191 -15.645 1.00 96.75 191 ASP A O 1
ATOM 1488 N N . GLY A 1 192 ? -2.563 -1.417 -16.598 1.00 95.88 192 GLY A N 1
ATOM 1489 C CA . GLY A 1 192 ? -2.715 -2.855 -16.366 1.00 95.88 192 GLY A CA 1
ATOM 1490 C C . GLY A 1 192 ? -2.104 -3.760 -17.430 1.00 95.88 192 GLY A C 1
ATOM 1491 O O . GLY A 1 192 ? -2.276 -4.970 -17.335 1.00 95.88 192 GLY A O 1
ATOM 1492 N N . ARG A 1 193 ? -1.429 -3.203 -18.444 1.00 97.19 193 ARG A N 1
ATOM 1493 C CA . ARG A 1 193 ? -0.696 -4.004 -19.434 1.00 97.19 193 ARG A CA 1
ATOM 1494 C C . ARG A 1 193 ? 0.394 -4.826 -18.756 1.00 97.19 193 ARG A C 1
ATOM 1496 O O . ARG A 1 193 ? 1.027 -4.353 -17.808 1.00 97.19 193 ARG A O 1
ATOM 1503 N N . SER A 1 194 ? 0.651 -6.017 -19.284 1.00 96.19 194 SER A N 1
ATOM 1504 C CA . SER A 1 194 ? 1.733 -6.885 -18.820 1.00 96.19 194 SER A CA 1
ATOM 1505 C C . SER A 1 194 ? 3.106 -6.207 -18.956 1.00 96.19 194 SER A C 1
ATOM 1507 O O . SER A 1 194 ? 3.299 -5.272 -19.744 1.00 96.19 194 SER A O 1
ATOM 1509 N N . MET A 1 195 ? 4.096 -6.676 -18.193 1.00 93.38 195 MET A N 1
ATOM 1510 C CA . MET A 1 195 ? 5.473 -6.184 -18.301 1.00 93.38 195 MET A CA 1
ATOM 1511 C C . MET A 1 195 ? 6.025 -6.336 -19.723 1.00 93.38 195 MET A C 1
ATOM 1513 O O . MET A 1 195 ? 6.639 -5.399 -20.239 1.00 93.38 195 MET A O 1
ATOM 1517 N N . SER A 1 196 ? 5.766 -7.473 -20.374 1.00 92.19 196 SER A N 1
ATOM 1518 C CA . SER A 1 196 ? 6.202 -7.744 -21.745 1.00 92.19 196 SER A CA 1
ATOM 1519 C C . SER A 1 196 ? 5.547 -6.797 -22.754 1.00 92.19 196 SER A C 1
ATOM 1521 O O . SER A 1 196 ? 6.237 -6.280 -23.632 1.00 92.19 196 SER A O 1
ATOM 1523 N N . GLU A 1 197 ? 4.268 -6.448 -22.594 1.00 94.38 197 GLU A N 1
ATOM 1524 C CA . GLU A 1 197 ? 3.612 -5.426 -23.422 1.00 94.38 197 GLU A CA 1
ATOM 1525 C C . GLU A 1 197 ? 4.171 -4.016 -23.182 1.00 94.38 197 GLU A C 1
ATOM 1527 O O . GLU A 1 197 ? 4.361 -3.245 -24.127 1.00 94.38 197 GLU A O 1
ATOM 1532 N N . ARG A 1 198 ? 4.430 -3.649 -21.921 1.00 93.81 198 ARG A N 1
ATOM 1533 C CA . ARG A 1 198 ? 4.922 -2.309 -21.560 1.00 93.81 198 ARG A CA 1
ATOM 1534 C C . ARG A 1 198 ? 6.359 -2.074 -22.015 1.00 93.81 198 ARG A C 1
ATOM 1536 O O . ARG A 1 198 ? 6.683 -0.969 -22.449 1.00 93.81 198 ARG A O 1
ATOM 1543 N N . LEU A 1 199 ? 7.205 -3.095 -21.902 1.00 93.38 199 LEU A N 1
ATOM 1544 C CA . LEU A 1 199 ? 8.639 -3.033 -22.198 1.00 93.38 199 LEU A CA 1
ATOM 1545 C C . LEU A 1 199 ? 8.995 -3.561 -23.594 1.00 93.38 199 LEU A C 1
ATOM 1547 O O . LEU A 1 199 ? 10.118 -3.357 -24.056 1.00 93.38 199 LEU A O 1
ATOM 1551 N N . GLY A 1 200 ? 8.043 -4.181 -24.294 1.00 90.75 200 GLY A N 1
ATOM 1552 C CA . GLY A 1 200 ? 8.270 -4.905 -25.546 1.00 90.75 200 GLY A CA 1
ATOM 1553 C C . GLY A 1 200 ? 8.906 -4.085 -26.664 1.00 90.75 200 GLY A C 1
ATOM 1554 O O . GLY A 1 200 ? 9.700 -4.617 -27.433 1.00 90.75 200 GLY A O 1
ATOM 1555 N N . ALA A 1 201 ? 8.647 -2.775 -26.726 1.00 91.38 201 ALA A N 1
ATOM 1556 C CA . ALA A 1 201 ? 9.254 -1.893 -27.730 1.00 91.38 201 ALA A CA 1
ATOM 1557 C C . ALA A 1 201 ? 10.789 -1.787 -27.617 1.00 91.38 201 ALA A C 1
ATOM 1559 O O . ALA A 1 201 ? 11.448 -1.353 -28.560 1.00 91.38 201 ALA A O 1
ATOM 1560 N N . SER A 1 202 ? 11.356 -2.154 -26.468 1.00 92.75 202 SER A N 1
ATOM 1561 C CA . SER A 1 202 ? 12.795 -2.130 -26.200 1.00 92.75 202 SER A CA 1
ATOM 1562 C C . SER A 1 202 ? 13.385 -3.531 -26.011 1.00 92.75 202 SER A C 1
ATOM 1564 O O . SER A 1 202 ? 14.520 -3.646 -25.552 1.00 92.75 202 SER A O 1
ATOM 1566 N N . ILE A 1 203 ? 12.635 -4.578 -26.376 1.00 94.00 203 ILE A N 1
ATOM 1567 C CA . ILE A 1 203 ? 13.129 -5.954 -26.461 1.00 94.00 203 ILE A CA 1
ATOM 1568 C C . ILE A 1 203 ? 13.670 -6.195 -27.873 1.00 94.00 203 ILE A C 1
ATOM 1570 O O . ILE A 1 203 ? 12.990 -5.956 -28.872 1.00 94.00 203 ILE A O 1
ATOM 1574 N N . ASP A 1 204 ? 14.905 -6.677 -27.958 1.00 94.38 204 ASP A N 1
ATOM 1575 C CA . ASP A 1 204 ? 15.517 -7.094 -29.213 1.00 94.38 204 ASP A CA 1
ATOM 1576 C C . ASP A 1 204 ? 14.835 -8.387 -29.715 1.00 94.38 204 ASP A C 1
ATOM 1578 O O . ASP A 1 204 ? 14.824 -9.394 -29.003 1.00 94.38 204 ASP A O 1
ATOM 1582 N N . PRO A 1 205 ? 14.280 -8.406 -30.942 1.00 92.50 205 PRO A N 1
ATOM 1583 C CA . PRO A 1 205 ? 13.519 -9.548 -31.450 1.00 92.50 205 PRO A CA 1
ATOM 1584 C C . PRO A 1 205 ? 14.381 -10.770 -31.807 1.00 92.50 205 PRO A C 1
ATOM 1586 O O . PRO A 1 205 ? 13.842 -11.853 -32.023 1.00 92.50 205 PRO A O 1
ATOM 1589 N N . ILE A 1 206 ? 15.701 -10.611 -31.919 1.00 94.81 206 ILE A N 1
ATOM 1590 C CA . ILE A 1 206 ? 16.649 -11.692 -32.205 1.00 94.81 206 ILE A CA 1
ATOM 1591 C C . ILE A 1 206 ? 17.097 -12.347 -30.899 1.00 94.81 206 ILE A C 1
ATOM 1593 O O . ILE A 1 206 ? 17.158 -13.573 -30.818 1.00 94.81 206 ILE A O 1
ATOM 1597 N N . THR A 1 207 ? 17.437 -11.543 -29.891 1.00 95.44 207 THR A N 1
ATOM 1598 C CA . THR A 1 207 ? 17.988 -12.054 -28.625 1.00 95.44 207 THR A CA 1
ATOM 1599 C C . THR A 1 207 ? 16.925 -12.303 -27.556 1.00 95.44 207 THR A C 1
ATOM 1601 O O . THR A 1 207 ? 17.160 -13.095 -26.646 1.00 95.44 207 THR A O 1
ATOM 1604 N N . GLY A 1 208 ? 15.764 -11.650 -27.650 1.00 94.12 208 GLY A N 1
ATOM 1605 C CA . GLY A 1 208 ? 14.731 -11.665 -26.612 1.00 94.12 208 GLY A CA 1
ATOM 1606 C C . GLY A 1 208 ? 15.135 -10.921 -25.334 1.00 94.12 208 GLY A C 1
ATOM 1607 O O . GLY A 1 208 ? 14.507 -11.112 -24.292 1.00 94.12 208 GLY A O 1
ATOM 1608 N N . LEU A 1 209 ? 16.199 -10.114 -25.389 1.00 96.06 209 LEU A N 1
ATOM 1609 C CA . LEU A 1 209 ? 16.700 -9.325 -24.267 1.00 96.06 209 LEU A CA 1
ATOM 1610 C C . LEU A 1 209 ? 16.198 -7.888 -24.357 1.00 96.06 209 LEU A C 1
ATOM 1612 O O . LEU A 1 209 ? 16.070 -7.321 -25.443 1.00 96.06 209 LEU A O 1
ATOM 1616 N N . TYR A 1 210 ? 15.947 -7.290 -23.202 1.00 95.50 210 TYR A N 1
ATOM 1617 C CA . TYR A 1 210 ? 15.688 -5.867 -23.077 1.00 95.50 210 TYR A CA 1
ATOM 1618 C C . TYR A 1 210 ? 16.948 -5.048 -23.372 1.00 95.50 210 TYR A C 1
ATOM 1620 O O . TYR A 1 210 ? 18.063 -5.568 -23.429 1.00 95.50 210 TYR A O 1
ATOM 1628 N N . SER A 1 211 ? 16.774 -3.738 -23.540 1.00 94.00 211 SER A N 1
ATOM 1629 C CA . SER A 1 211 ? 17.846 -2.792 -23.881 1.00 94.00 211 SER A CA 1
ATOM 1630 C C . SER A 1 211 ? 19.049 -2.764 -22.921 1.00 94.00 211 SER A C 1
ATOM 1632 O O . SER A 1 211 ? 20.105 -2.254 -23.290 1.00 94.00 211 SER A O 1
ATOM 1634 N N . ASP A 1 212 ? 18.919 -3.321 -21.716 1.00 94.06 212 ASP A N 1
ATOM 1635 C CA . ASP A 1 212 ? 19.992 -3.472 -20.725 1.00 94.06 212 ASP A CA 1
ATOM 1636 C C . ASP A 1 212 ? 20.689 -4.848 -20.761 1.00 94.06 212 ASP A C 1
ATOM 1638 O O . ASP A 1 212 ? 21.603 -5.100 -19.974 1.00 94.06 212 ASP A O 1
ATOM 1642 N N . GLY A 1 213 ? 20.294 -5.729 -21.684 1.00 96.62 213 GLY A N 1
ATOM 1643 C CA . GLY A 1 213 ? 20.829 -7.080 -21.827 1.00 96.62 213 GLY A CA 1
ATOM 1644 C C . GLY A 1 213 ? 20.207 -8.117 -20.888 1.00 96.62 213 GLY A C 1
ATOM 1645 O O . GLY A 1 213 ? 20.722 -9.233 -20.820 1.00 96.62 213 GLY A O 1
ATOM 1646 N N . MET A 1 214 ? 19.125 -7.783 -20.177 1.00 95.94 214 MET A N 1
ATOM 1647 C CA . MET A 1 214 ? 18.415 -8.690 -19.269 1.00 95.94 214 MET A CA 1
ATOM 1648 C C . MET A 1 214 ? 17.070 -9.142 -19.850 1.00 95.94 214 MET A C 1
ATOM 1650 O O . MET A 1 214 ? 16.509 -8.516 -20.747 1.00 95.94 214 MET A O 1
ATOM 1654 N N . HIS A 1 215 ? 16.534 -10.251 -19.343 1.00 95.75 215 HIS A N 1
ATOM 1655 C CA . HIS A 1 215 ? 15.187 -10.695 -19.702 1.00 95.75 215 HIS A CA 1
ATOM 1656 C C . HIS A 1 215 ? 14.116 -9.889 -18.961 1.00 95.75 215 HIS A C 1
ATOM 1658 O O . HIS A 1 215 ? 14.297 -9.512 -17.804 1.00 95.75 215 HIS A O 1
ATOM 1664 N N . VAL A 1 216 ? 12.976 -9.700 -19.625 1.00 95.38 216 VAL A N 1
ATOM 1665 C CA . VAL A 1 216 ? 11.737 -9.196 -19.021 1.00 95.38 216 VAL A CA 1
ATOM 1666 C C . VAL A 1 216 ? 10.873 -10.392 -18.642 1.00 95.38 216 VAL A C 1
ATOM 1668 O O . VAL A 1 216 ? 10.773 -11.351 -19.406 1.00 95.38 216 VAL A O 1
ATOM 1671 N N . GLU A 1 217 ? 10.261 -10.345 -17.462 1.00 95.19 217 GLU A N 1
ATOM 1672 C CA . GLU A 1 217 ? 9.279 -11.352 -17.062 1.00 95.19 217 GLU A CA 1
ATOM 1673 C C . GLU A 1 217 ? 8.066 -11.323 -18.003 1.00 95.19 217 GLU A C 1
ATOM 1675 O O . GLU A 1 217 ? 7.484 -10.268 -18.252 1.00 95.19 217 GLU A O 1
ATOM 1680 N N . ASP A 1 218 ? 7.681 -12.495 -18.509 1.00 94.19 218 ASP A N 1
ATOM 1681 C CA . ASP A 1 218 ? 6.576 -12.664 -19.459 1.00 94.19 218 ASP A CA 1
ATOM 1682 C C . ASP A 1 218 ? 5.571 -13.694 -18.932 1.00 94.19 218 ASP A C 1
ATOM 1684 O O . ASP A 1 218 ? 5.385 -14.784 -19.472 1.00 94.19 218 ASP A O 1
ATOM 1688 N N . PHE A 1 219 ? 4.977 -13.363 -17.786 1.00 95.19 219 PHE A N 1
ATOM 1689 C CA . PHE A 1 219 ? 3.957 -14.178 -17.119 1.00 95.19 219 PHE A CA 1
ATOM 1690 C C . PHE A 1 219 ? 2.542 -13.619 -17.300 1.00 95.19 219 PHE A C 1
ATOM 1692 O O . PHE A 1 219 ? 1.652 -13.988 -16.541 1.00 95.19 219 PHE A O 1
ATOM 1699 N N . ASP A 1 220 ? 2.345 -12.714 -18.265 1.00 95.19 220 ASP A N 1
ATOM 1700 C CA . ASP A 1 220 ? 1.095 -11.957 -18.438 1.00 95.19 220 ASP A CA 1
ATOM 1701 C C . ASP A 1 220 ? 0.700 -11.158 -17.174 1.00 95.19 220 ASP A C 1
ATOM 1703 O O . ASP A 1 220 ? -0.469 -10.953 -16.857 1.00 95.19 220 ASP A O 1
ATOM 1707 N N . LEU A 1 221 ? 1.708 -10.716 -16.407 1.00 96.31 221 LEU A N 1
ATOM 1708 C CA . LEU A 1 221 ? 1.542 -9.924 -15.187 1.00 96.31 221 LEU A CA 1
ATOM 1709 C C . LEU A 1 221 ? 2.047 -8.490 -15.406 1.00 96.31 221 LEU A C 1
ATOM 1711 O O . LEU A 1 221 ? 3.057 -8.292 -16.088 1.00 96.31 221 LEU A O 1
ATOM 1715 N N . PRO A 1 222 ? 1.385 -7.470 -14.827 1.00 95.94 222 PRO A N 1
ATOM 1716 C CA . PRO A 1 222 ? 1.733 -6.061 -15.045 1.00 95.94 222 PRO A CA 1
ATOM 1717 C C . PRO A 1 222 ? 2.948 -5.574 -14.241 1.00 95.94 222 PRO A C 1
ATOM 1719 O O . PRO A 1 222 ? 3.440 -4.464 -14.461 1.00 95.94 222 PRO A O 1
ATOM 1722 N N . LEU A 1 223 ? 3.407 -6.388 -13.292 1.00 97.31 223 LEU A N 1
ATOM 1723 C CA . LEU A 1 223 ? 4.499 -6.128 -12.359 1.00 97.31 223 LEU A CA 1
ATOM 1724 C C . LEU A 1 223 ? 5.298 -7.415 -12.156 1.00 97.31 223 LEU A C 1
ATOM 1726 O O . LEU A 1 223 ? 4.803 -8.499 -12.473 1.00 97.31 223 LEU A O 1
ATOM 1730 N N . ASN A 1 224 ? 6.480 -7.288 -11.545 1.00 97.56 224 ASN A N 1
ATOM 1731 C CA . ASN A 1 224 ? 7.277 -8.435 -11.124 1.00 97.56 224 ASN A CA 1
ATOM 1732 C C . ASN A 1 224 ? 6.415 -9.461 -10.365 1.00 97.56 224 ASN A C 1
ATOM 1734 O O . ASN A 1 224 ? 5.610 -9.089 -9.501 1.00 97.56 224 ASN A O 1
ATOM 1738 N N . LEU A 1 225 ? 6.614 -10.750 -10.650 1.00 97.25 225 LEU A N 1
ATOM 1739 C CA . LEU A 1 225 ? 5.827 -11.845 -10.077 1.00 97.25 225 LEU A CA 1
ATOM 1740 C C . LEU A 1 225 ? 5.793 -11.824 -8.541 1.00 97.25 225 LEU A C 1
ATOM 1742 O O . LEU A 1 225 ? 4.781 -12.190 -7.944 1.00 97.25 225 LEU A O 1
ATOM 1746 N N . MET A 1 226 ? 6.864 -11.348 -7.892 1.00 98.06 226 MET A N 1
ATOM 1747 C CA . MET A 1 226 ? 6.960 -11.276 -6.429 1.00 98.06 226 MET A CA 1
ATOM 1748 C C . MET A 1 226 ? 5.999 -10.247 -5.817 1.00 98.06 226 MET A C 1
ATOM 1750 O O . MET A 1 226 ? 5.756 -10.292 -4.614 1.00 98.06 226 MET A O 1
ATOM 1754 N N . LEU A 1 227 ? 5.442 -9.344 -6.628 1.00 98.00 227 LEU A N 1
ATOM 1755 C CA . LEU A 1 227 ? 4.382 -8.409 -6.249 1.00 98.00 227 LEU A CA 1
ATOM 1756 C C . LEU A 1 227 ? 3.027 -8.858 -6.799 1.00 98.00 227 LEU A C 1
ATOM 1758 O O . LEU A 1 227 ? 2.043 -8.887 -6.069 1.00 98.00 227 LEU A O 1
ATOM 1762 N N . ALA A 1 228 ? 2.971 -9.229 -8.078 1.00 96.25 228 ALA A N 1
ATOM 1763 C CA . ALA A 1 228 ? 1.709 -9.498 -8.760 1.00 96.25 228 ALA A CA 1
ATOM 1764 C C . ALA A 1 228 ? 1.009 -10.790 -8.301 1.00 96.25 228 ALA A C 1
ATOM 1766 O O . ALA A 1 228 ? -0.210 -10.877 -8.387 1.00 96.25 228 ALA A O 1
ATOM 1767 N N . VAL A 1 229 ? 1.752 -11.787 -7.808 1.00 94.81 229 VAL A N 1
ATOM 1768 C CA . VAL A 1 229 ? 1.172 -13.046 -7.309 1.00 94.81 229 VAL A CA 1
ATOM 1769 C C . VAL A 1 229 ? 0.580 -12.917 -5.895 1.00 94.81 229 VAL A C 1
ATOM 1771 O O . VAL A 1 229 ? -0.542 -13.381 -5.692 1.00 94.81 229 VAL A O 1
ATOM 1774 N N . PRO A 1 230 ? 1.281 -12.347 -4.892 1.00 94.44 230 PRO A N 1
ATOM 1775 C CA . PRO A 1 230 ? 0.764 -12.309 -3.522 1.00 94.44 230 PRO A CA 1
ATOM 1776 C C . PRO A 1 230 ? -0.194 -11.147 -3.218 1.00 94.44 230 PRO A C 1
ATOM 1778 O O . PRO A 1 230 ? -0.729 -11.103 -2.109 1.00 94.44 230 PRO A O 1
ATOM 1781 N N . MET A 1 231 ? -0.377 -10.194 -4.136 1.00 97.75 231 MET A N 1
ATOM 1782 C CA . MET A 1 231 ? -1.169 -8.983 -3.901 1.00 97.75 231 MET A CA 1
ATOM 1783 C C . MET A 1 231 ? -2.413 -8.934 -4.787 1.00 97.75 231 MET A C 1
ATOM 1785 O O . MET A 1 231 ? -2.367 -9.293 -5.962 1.00 97.75 231 MET A O 1
ATOM 1789 N N . ASP A 1 232 ? -3.507 -8.392 -4.254 1.00 97.56 232 ASP A N 1
ATOM 1790 C CA . ASP A 1 232 ? -4.667 -8.007 -5.057 1.00 97.56 232 ASP A CA 1
ATOM 1791 C C . ASP A 1 232 ? -4.334 -6.724 -5.843 1.00 97.56 232 ASP A C 1
ATOM 1793 O O . ASP A 1 232 ? -4.366 -5.615 -5.296 1.00 97.56 232 ASP A O 1
ATOM 1797 N N . ILE A 1 233 ? -3.971 -6.872 -7.123 1.00 98.25 233 ILE A N 1
ATOM 1798 C CA . ILE A 1 233 ? -3.633 -5.751 -8.013 1.00 98.25 233 ILE A CA 1
ATOM 1799 C C . ILE A 1 233 ? -4.899 -5.146 -8.624 1.00 98.25 233 ILE A C 1
ATOM 1801 O O . ILE A 1 233 ? -5.644 -5.802 -9.351 1.00 98.25 233 ILE A O 1
ATOM 1805 N N . VAL A 1 234 ? -5.115 -3.860 -8.360 1.00 98.44 234 VAL A N 1
ATOM 1806 C CA . VAL A 1 234 ? -6.250 -3.077 -8.849 1.00 98.44 234 VAL A CA 1
ATOM 1807 C C . VAL A 1 234 ? -5.789 -2.109 -9.932 1.00 98.44 234 VAL A C 1
ATOM 1809 O O . VAL A 1 234 ? -4.848 -1.338 -9.744 1.00 98.44 234 VAL A O 1
ATOM 1812 N N . ILE A 1 235 ? -6.480 -2.126 -11.072 1.00 98.31 235 ILE A N 1
ATOM 1813 C CA . ILE A 1 235 ? -6.255 -1.149 -12.138 1.00 98.31 235 ILE A CA 1
ATOM 1814 C C . ILE A 1 235 ? -7.043 0.119 -11.810 1.00 98.31 235 ILE A C 1
ATOM 1816 O O . ILE A 1 235 ? -8.269 0.079 -11.721 1.00 98.31 235 ILE A O 1
ATOM 1820 N N . GLY A 1 236 ? -6.340 1.233 -11.615 1.00 97.62 236 GLY A N 1
ATOM 1821 C CA . GLY A 1 236 ? -6.911 2.502 -11.175 1.00 97.62 236 GLY A CA 1
ATOM 1822 C C . GLY A 1 236 ? -6.016 3.229 -10.172 1.00 97.62 236 GLY A C 1
ATOM 1823 O O . GLY A 1 236 ? -4.786 3.126 -10.207 1.00 97.62 236 GLY A O 1
ATOM 1824 N N . GLY A 1 237 ? -6.644 4.002 -9.290 1.00 97.88 237 GLY A N 1
ATOM 1825 C CA . GLY A 1 237 ? -5.986 4.738 -8.222 1.00 97.88 237 GLY A CA 1
ATOM 1826 C C . GLY A 1 237 ? -6.328 4.206 -6.832 1.00 97.88 237 GLY A C 1
ATOM 1827 O O . GLY A 1 237 ? -6.838 3.100 -6.645 1.00 97.88 237 GLY A O 1
ATOM 1828 N N . LEU A 1 238 ? -6.039 5.042 -5.834 1.00 98.00 238 LEU A N 1
ATOM 1829 C CA . LEU A 1 238 ? -6.287 4.738 -4.427 1.00 98.00 238 LEU A CA 1
ATOM 1830 C C . LEU A 1 238 ? -7.770 4.441 -4.145 1.00 98.00 238 LEU A C 1
ATOM 1832 O O . LEU A 1 238 ? -8.068 3.528 -3.385 1.00 98.00 238 LEU A O 1
ATOM 1836 N N . GLU A 1 239 ? -8.698 5.189 -4.749 1.00 97.75 239 GLU A N 1
ATOM 1837 C CA . GLU A 1 239 ? -10.140 5.042 -4.499 1.00 97.75 239 GLU A CA 1
ATOM 1838 C C . GLU A 1 239 ? -10.666 3.674 -4.961 1.00 97.75 239 GLU A C 1
ATOM 1840 O O . GLU A 1 239 ? -11.375 3.007 -4.209 1.00 97.75 239 GLU A O 1
ATOM 1845 N N . GLU A 1 240 ? -10.284 3.213 -6.156 1.00 98.50 240 GLU A N 1
ATOM 1846 C CA . GLU A 1 240 ? -10.668 1.888 -6.658 1.00 98.50 240 GLU A CA 1
ATOM 1847 C C . GLU A 1 240 ? -10.086 0.773 -5.779 1.00 98.50 240 GLU A C 1
ATOM 1849 O O . GLU A 1 240 ? -10.759 -0.218 -5.483 1.00 98.50 240 GLU A O 1
ATOM 1854 N 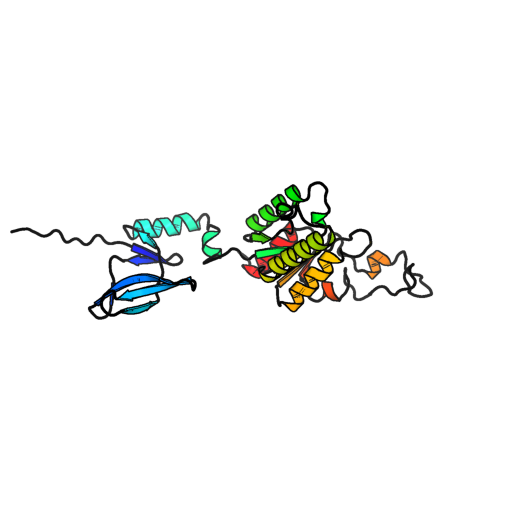N . CYS A 1 241 ? -8.848 0.954 -5.314 1.00 98.38 241 CYS A N 1
ATOM 1855 C CA . CYS A 1 241 ? -8.178 0.010 -4.427 1.00 98.38 241 CYS A CA 1
ATOM 1856 C C . CYS A 1 241 ? -8.852 -0.059 -3.045 1.00 98.38 241 CYS A C 1
ATOM 1858 O O . CYS A 1 241 ? -9.111 -1.146 -2.526 1.00 98.38 241 CYS A O 1
ATOM 1860 N N . LEU A 1 242 ? -9.219 1.093 -2.474 1.00 96.94 242 LEU A N 1
ATOM 1861 C CA . LEU A 1 242 ? -9.973 1.190 -1.222 1.00 96.94 242 LEU A CA 1
ATOM 1862 C C . LEU A 1 242 ? -11.373 0.587 -1.341 1.00 96.94 242 LEU A C 1
ATOM 1864 O O . LEU A 1 242 ? -11.834 -0.065 -0.404 1.00 96.94 242 LEU A O 1
ATOM 1868 N N . LEU A 1 243 ? -12.042 0.755 -2.483 1.00 94.31 243 LEU A N 1
ATOM 1869 C CA . LEU A 1 243 ? -13.328 0.116 -2.741 1.00 94.31 243 LEU A CA 1
ATOM 1870 C C . LEU A 1 243 ? -13.198 -1.412 -2.759 1.00 94.31 243 LEU A C 1
ATOM 1872 O O . LEU A 1 243 ? -13.991 -2.086 -2.102 1.00 94.31 243 LEU A O 1
ATOM 1876 N N . LYS A 1 244 ? -12.190 -1.957 -3.455 1.00 95.06 244 LYS A N 1
ATOM 1877 C CA . LYS A 1 244 ? -11.906 -3.402 -3.455 1.00 95.06 244 LYS A CA 1
ATOM 1878 C C . LYS A 1 244 ? -11.639 -3.906 -2.038 1.00 95.06 244 LYS A C 1
ATOM 1880 O O . LYS A 1 244 ? -12.333 -4.813 -1.586 1.00 95.06 244 LYS A O 1
ATOM 1885 N N . ALA A 1 245 ? -10.735 -3.251 -1.308 1.00 91.31 245 ALA A N 1
ATOM 1886 C CA . ALA A 1 245 ? -10.417 -3.609 0.071 1.00 91.31 245 ALA A CA 1
ATOM 1887 C C . ALA A 1 245 ? -11.650 -3.542 0.986 1.00 91.31 245 ALA A C 1
ATOM 1889 O O . ALA A 1 245 ? -11.845 -4.418 1.824 1.00 91.31 245 ALA A O 1
ATOM 1890 N N . ARG A 1 246 ? -12.522 -2.541 0.810 1.00 86.25 246 ARG A N 1
ATOM 1891 C CA . ARG A 1 246 ? -13.786 -2.431 1.550 1.00 86.25 246 ARG A CA 1
ATOM 1892 C C . ARG A 1 246 ? -14.699 -3.624 1.278 1.00 86.25 246 ARG A C 1
ATOM 1894 O O . ARG A 1 246 ? -15.231 -4.187 2.229 1.00 86.25 246 ARG A O 1
ATOM 1901 N N . ILE A 1 247 ? -14.882 -3.990 0.010 1.00 83.56 247 ILE A N 1
ATOM 1902 C CA . ILE A 1 247 ? -15.722 -5.127 -0.388 1.00 83.56 247 ILE A CA 1
ATOM 1903 C C . ILE A 1 247 ? -15.170 -6.428 0.199 1.00 83.56 247 ILE A C 1
ATOM 1905 O O . ILE A 1 247 ? -15.933 -7.214 0.752 1.00 83.56 247 ILE A O 1
ATOM 1909 N N . ASP A 1 248 ? -13.858 -6.644 0.131 1.00 82.25 248 ASP A N 1
ATOM 1910 C CA . ASP A 1 248 ? -13.241 -7.867 0.649 1.00 82.25 248 ASP A CA 1
ATOM 1911 C C . ASP A 1 248 ? -13.284 -7.949 2.179 1.00 82.25 248 ASP A C 1
ATOM 1913 O O . ASP A 1 248 ? -13.447 -9.032 2.738 1.00 82.25 248 ASP A O 1
ATOM 1917 N N . TYR A 1 249 ? -13.121 -6.812 2.862 1.00 79.19 249 TYR A N 1
ATOM 1918 C CA . TYR A 1 249 ? -13.041 -6.761 4.322 1.00 79.19 249 TYR A CA 1
ATOM 1919 C C . TYR A 1 249 ? -14.422 -6.767 4.990 1.00 79.19 249 TYR A C 1
ATOM 1921 O O . TYR A 1 249 ? -14.621 -7.448 5.993 1.00 79.19 249 TYR A O 1
ATOM 1929 N N . TYR A 1 250 ? -15.380 -6.013 4.443 1.00 75.19 250 TYR A N 1
ATOM 1930 C CA . TYR A 1 250 ? -16.706 -5.816 5.040 1.00 75.19 250 TYR A CA 1
ATOM 1931 C C . TYR A 1 250 ? -17.836 -6.554 4.311 1.00 75.19 250 TYR A C 1
ATOM 1933 O O . TYR A 1 250 ? -18.943 -6.646 4.842 1.00 75.19 250 TYR A O 1
ATOM 1941 N N . GLY A 1 251 ? -17.579 -7.092 3.117 1.00 60.62 251 GLY A N 1
ATOM 1942 C CA . GLY A 1 251 ? -18.594 -7.679 2.246 1.00 60.62 251 GLY A CA 1
ATOM 1943 C C . GLY A 1 251 ? -19.314 -6.649 1.368 1.00 60.62 251 GLY A C 1
ATOM 1944 O O . GLY A 1 251 ? -19.081 -5.440 1.433 1.00 60.62 251 GLY A O 1
ATOM 1945 N N . THR A 1 252 ? -20.214 -7.140 0.515 1.00 57.09 252 THR A N 1
ATOM 1946 C CA . THR A 1 252 ? -21.102 -6.308 -0.308 1.00 57.09 252 THR A CA 1
ATOM 1947 C C . THR A 1 252 ? -22.289 -5.844 0.538 1.00 57.09 252 THR A C 1
ATOM 1949 O O . THR A 1 252 ? -23.138 -6.666 0.890 1.00 57.09 252 THR A O 1
ATOM 1952 N N . GLY A 1 253 ? -22.323 -4.558 0.892 1.00 46.81 253 GLY A N 1
ATOM 1953 C CA . GLY A 1 253 ? -23.492 -3.908 1.501 1.00 46.81 253 GLY A CA 1
ATOM 1954 C C . GLY A 1 253 ? -24.584 -3.592 0.489 1.00 46.81 253 GLY A C 1
ATOM 1955 O O . GLY A 1 253 ? -24.233 -3.363 -0.691 1.00 46.81 253 GLY A O 1
#